Protein AF-A0A941G7B4-F1 (afdb_monomer)

Sequence (318 aa):
MGNLFTHGSDHDVSIVSAGRDIVRSNFIVAGPGVLEVEAGRHLRAEDKGSLISLGPVVAGDTRRGAAIALTAGAGAAGPDYRALLDYYLGGAADPSRPLTDQGKPFKTYEAELLLWLVQRHGYTGAVEDAPAYLAALPPEQQRIFARQVYFAELRAGGREYNARDSARQGSYLRGRQAIAALFPERGPDGAARVYDGDITLYGGTGLRSIVGGDIQVLSPGGQQVYGVEGAAPPASAGVVTQGAGEISLYARRSILLGQSRIMTTFGGGILAWSAEGDINAGRGAKTTVVYTPPRRVYDTVGNVALSPNAPSSGAGIA

pLDDT: mean 87.19, std 14.73, range [38.69, 98.75]

Secondary structure (DSSP, 8-state):
--EEEE-SSTT-EEEEEESS-EES-EEEEESSSEEEEEESS-EE-TTT-EEEEEE--STT--PPPPEEEEEESSTTT---HHHHHHHHSS-PPPTTS-SS--SS-SS--HHHHHHHHHHHH---S-STTHHHHHHHS-HHHHHHHHHHHHHHHHHHHHHHHH-TT-TTTT--HHHHHHHHHHS-SB-TTSPBP-----EE--TT-EEEESS---EEEEETTS-EE---SSSPPPTT-EEEE-SS--EEEEESS-EE-TT-EEEESSS--EEEEESSS-EE-----TT-EEPPPPPEEE-TT--EEEPP---EE-SEE-

Structure (mmCIF, N/CA/C/O backbone):
data_AF-A0A941G7B4-F1
#
_entry.id   AF-A0A941G7B4-F1
#
loop_
_atom_site.group_PDB
_atom_site.id
_atom_site.type_symbol
_atom_site.label_atom_id
_atom_site.label_alt_id
_atom_site.label_comp_id
_atom_site.label_asym_id
_atom_site.label_entity_id
_atom_site.label_seq_id
_atom_site.pdbx_PDB_ins_code
_atom_site.Cartn_x
_atom_site.Cartn_y
_atom_site.Cartn_z
_atom_site.occupancy
_atom_site.B_iso_or_equiv
_atom_site.auth_seq_id
_atom_site.auth_comp_id
_atom_site.auth_asym_id
_atom_site.auth_atom_id
_atom_site.pdbx_PDB_model_num
ATOM 1 N N . MET A 1 1 ? 22.661 -5.124 -15.150 1.00 45.78 1 MET A N 1
ATOM 2 C CA . MET A 1 1 ? 21.597 -6.070 -15.548 1.00 45.78 1 MET A CA 1
ATOM 3 C C . MET A 1 1 ? 20.594 -6.120 -14.408 1.00 45.78 1 MET A C 1
ATOM 5 O O . MET A 1 1 ? 21.032 -6.195 -13.268 1.00 45.78 1 MET A O 1
ATOM 9 N N . GLY A 1 2 ? 19.305 -5.925 -14.689 1.00 68.19 2 GLY A N 1
ATOM 10 C CA . GLY A 1 2 ? 18.245 -5.928 -13.672 1.00 68.19 2 GLY A CA 1
ATOM 11 C C . GLY A 1 2 ? 17.584 -7.300 -13.562 1.00 68.19 2 GLY A C 1
ATOM 12 O O . GLY A 1 2 ? 17.644 -8.078 -14.512 1.00 68.19 2 GLY A O 1
ATOM 13 N N . ASN A 1 3 ? 16.956 -7.586 -12.423 1.00 89.12 3 ASN A N 1
ATOM 14 C CA . ASN A 1 3 ? 16.157 -8.797 -12.244 1.00 89.12 3 ASN A CA 1
ATOM 15 C C . ASN A 1 3 ? 14.797 -8.592 -12.926 1.00 89.12 3 ASN A C 1
ATOM 17 O O . ASN A 1 3 ? 14.105 -7.635 -12.581 1.00 89.12 3 ASN A O 1
ATOM 21 N N . LEU A 1 4 ? 14.430 -9.447 -13.885 1.00 94.25 4 LEU A N 1
ATOM 22 C CA . LEU A 1 4 ? 13.158 -9.371 -14.612 1.00 94.25 4 LEU A CA 1
ATOM 23 C C . LEU A 1 4 ? 12.231 -10.522 -14.207 1.00 94.25 4 LEU A C 1
ATOM 25 O O . LEU A 1 4 ? 12.615 -11.685 -14.298 1.00 94.25 4 LEU A O 1
ATOM 29 N N . PHE A 1 5 ? 11.002 -10.179 -13.840 1.00 96.19 5 PHE A N 1
ATOM 30 C CA . PHE A 1 5 ? 9.882 -11.092 -13.640 1.00 96.19 5 PHE A CA 1
ATOM 31 C C . PHE A 1 5 ? 8.864 -10.910 -14.768 1.00 96.19 5 PHE A C 1
ATOM 33 O O . PHE A 1 5 ? 8.659 -9.794 -15.253 1.00 96.19 5 PHE A O 1
ATOM 40 N N . THR A 1 6 ? 8.207 -11.993 -15.170 1.00 95.44 6 THR A N 1
ATOM 41 C CA . THR A 1 6 ? 7.168 -11.974 -16.205 1.00 95.44 6 THR A CA 1
ATOM 42 C C . THR A 1 6 ? 5.915 -12.662 -15.688 1.00 95.44 6 THR A C 1
ATOM 44 O O . THR A 1 6 ? 5.974 -13.827 -15.299 1.00 95.44 6 THR A O 1
ATOM 47 N N . HIS A 1 7 ? 4.797 -11.949 -15.713 1.00 96.06 7 HIS A N 1
ATOM 48 C CA . HIS A 1 7 ? 3.476 -12.412 -15.306 1.00 96.06 7 HIS A CA 1
ATOM 49 C C . HIS A 1 7 ? 2.573 -12.572 -16.532 1.00 96.06 7 HIS A C 1
ATOM 51 O O . HIS A 1 7 ? 2.551 -11.722 -17.426 1.00 96.06 7 HIS A O 1
ATOM 57 N N . GLY A 1 8 ? 1.840 -13.679 -16.586 1.00 93.50 8 GLY A N 1
ATOM 58 C CA . GLY A 1 8 ? 0.838 -13.977 -17.609 1.00 93.50 8 GLY A CA 1
ATOM 59 C C . GLY A 1 8 ? -0.600 -13.753 -17.131 1.00 93.50 8 GLY A C 1
ATOM 60 O O . GLY A 1 8 ? -1.476 -13.479 -17.959 1.00 93.50 8 GLY A O 1
ATOM 61 N N . SER A 1 9 ? -0.832 -13.826 -15.818 1.00 92.06 9 SER A N 1
ATOM 62 C CA . SER A 1 9 ? -2.139 -13.720 -15.163 1.00 92.06 9 SER A CA 1
ATOM 63 C C . SER A 1 9 ? -2.185 -12.578 -14.142 1.00 92.06 9 SER A C 1
ATOM 65 O O . SER A 1 9 ? -1.169 -12.195 -13.571 1.00 92.06 9 SER A O 1
ATOM 67 N N . ASP A 1 10 ? -3.372 -12.032 -13.877 1.00 90.56 10 ASP A N 1
ATOM 68 C CA . ASP A 1 10 ? -3.593 -11.043 -12.814 1.00 90.56 10 ASP A CA 1
ATOM 69 C C . ASP A 1 10 ? -3.513 -11.646 -11.400 1.00 90.56 10 ASP A C 1
ATOM 71 O O . ASP A 1 10 ? -3.368 -10.905 -10.419 1.00 90.56 10 ASP A O 1
ATOM 75 N N . HIS A 1 11 ? -3.557 -12.978 -11.296 1.00 93.88 11 HIS A N 1
ATOM 76 C CA . HIS A 1 11 ? -3.252 -13.730 -10.076 1.00 93.88 11 HIS A CA 1
ATOM 77 C C . HIS A 1 11 ? -1.765 -13.936 -9.831 1.00 93.88 11 HIS A C 1
ATOM 79 O O . HIS A 1 11 ? -1.416 -14.348 -8.727 1.00 93.88 11 HIS A O 1
ATOM 85 N N . ASP A 1 12 ? -0.892 -13.668 -10.799 1.00 96.81 12 ASP A N 1
ATOM 86 C CA . ASP A 1 12 ? 0.529 -13.927 -10.607 1.00 96.81 12 ASP A CA 1
ATOM 87 C C . ASP A 1 12 ? 1.106 -12.996 -9.537 1.00 96.81 12 ASP A C 1
ATOM 89 O O . ASP A 1 12 ? 0.853 -11.786 -9.510 1.00 96.81 12 ASP A O 1
ATOM 93 N N . VAL A 1 13 ? 1.900 -13.581 -8.640 1.00 98.06 13 VAL A N 1
ATOM 94 C CA . VAL A 1 13 ? 2.629 -12.851 -7.607 1.00 98.06 13 VAL A CA 1
ATOM 95 C C . VAL A 1 13 ? 4.089 -13.275 -7.641 1.00 98.06 13 VAL A C 1
ATOM 97 O O . VAL A 1 13 ? 4.412 -14.460 -7.597 1.00 98.06 13 VAL A O 1
ATOM 100 N N . SER A 1 14 ? 4.993 -12.302 -7.708 1.00 98.06 14 SER A N 1
ATOM 101 C CA . SER A 1 14 ? 6.421 -12.526 -7.475 1.00 98.06 14 SER A CA 1
ATOM 102 C C . SER A 1 14 ? 6.827 -11.865 -6.174 1.00 98.06 14 SER A C 1
ATOM 104 O O . SER A 1 14 ? 6.489 -10.708 -5.944 1.00 98.06 14 SER A O 1
ATOM 106 N N . ILE A 1 15 ? 7.564 -12.594 -5.340 1.00 97.50 15 ILE A N 1
ATOM 107 C CA . ILE A 1 15 ? 7.980 -12.132 -4.017 1.00 97.50 15 ILE A CA 1
ATOM 108 C C . ILE A 1 15 ? 9.503 -12.072 -3.975 1.00 97.50 15 ILE A C 1
ATOM 110 O O . ILE A 1 15 ? 10.189 -13.055 -4.252 1.00 97.50 15 ILE A O 1
ATOM 114 N N . VAL A 1 16 ? 10.030 -10.916 -3.594 1.00 97.00 16 VAL A N 1
ATOM 115 C CA . VAL A 1 16 ? 11.431 -10.723 -3.235 1.00 97.00 16 VAL A CA 1
ATOM 116 C C . VAL A 1 16 ? 11.483 -10.462 -1.742 1.00 97.00 16 VAL A C 1
ATOM 118 O O . VAL A 1 16 ? 10.952 -9.459 -1.279 1.00 97.00 16 VAL A O 1
ATOM 121 N N . SER A 1 17 ? 12.149 -11.331 -0.990 1.00 95.62 17 SER A N 1
ATOM 122 C CA . SER A 1 17 ? 12.251 -11.190 0.461 1.00 95.62 17 SER A CA 1
ATOM 123 C C . SER A 1 17 ? 13.701 -11.255 0.924 1.00 95.62 17 SER A C 1
ATOM 125 O O . SER A 1 17 ? 14.475 -12.104 0.477 1.00 95.62 17 SER A O 1
ATOM 127 N N . ALA A 1 18 ? 14.071 -10.356 1.832 1.00 95.56 18 ALA A N 1
ATOM 128 C CA . ALA A 1 18 ? 15.329 -10.399 2.560 1.00 95.56 18 ALA A CA 1
ATOM 129 C C . ALA A 1 18 ? 15.062 -10.264 4.060 1.00 95.56 18 ALA A C 1
ATOM 131 O O . ALA A 1 18 ? 14.457 -9.291 4.507 1.00 95.56 18 ALA A O 1
ATOM 132 N N . GLY A 1 19 ? 15.605 -11.183 4.865 1.00 93.69 19 GLY A N 1
ATOM 133 C CA . GLY A 1 19 ? 15.406 -11.174 6.322 1.00 93.69 19 GLY A CA 1
ATOM 134 C C . GLY A 1 19 ? 15.958 -9.935 7.045 1.00 93.69 19 GLY A C 1
ATOM 135 O O . GLY A 1 19 ? 15.628 -9.707 8.205 1.00 93.69 19 GLY A O 1
ATOM 136 N N . ARG A 1 20 ? 16.794 -9.123 6.381 1.00 94.25 20 ARG A N 1
ATOM 137 C CA . ARG A 1 20 ? 17.313 -7.851 6.910 1.00 94.25 20 ARG A CA 1
ATOM 138 C C . ARG A 1 20 ? 17.194 -6.723 5.897 1.00 94.25 20 ARG A C 1
ATOM 140 O O . ARG A 1 20 ? 16.211 -6.001 5.919 1.00 94.25 20 ARG A O 1
ATOM 147 N N . ASP A 1 21 ? 18.182 -6.554 5.025 1.00 96.69 21 ASP A N 1
ATOM 148 C CA . ASP A 1 21 ? 18.263 -5.369 4.175 1.00 96.69 21 ASP A CA 1
ATOM 149 C C . ASP A 1 21 ? 18.245 -5.747 2.690 1.00 96.69 21 ASP A C 1
ATOM 151 O O . ASP A 1 21 ? 18.907 -6.701 2.283 1.00 96.69 21 ASP A O 1
ATOM 155 N N . ILE A 1 22 ? 17.556 -4.949 1.874 1.00 96.12 22 ILE A N 1
ATOM 156 C CA . ILE A 1 22 ? 17.695 -4.945 0.412 1.00 96.12 22 ILE A CA 1
ATOM 157 C C . ILE A 1 22 ? 18.475 -3.689 0.034 1.00 96.12 22 ILE A C 1
ATOM 159 O O . ILE A 1 22 ? 18.060 -2.575 0.350 1.00 96.12 22 ILE A O 1
ATOM 163 N N . VAL A 1 23 ? 19.614 -3.847 -0.641 1.00 95.31 23 VAL A N 1
ATOM 164 C CA . VAL A 1 23 ? 20.529 -2.735 -0.941 1.00 95.31 23 VAL A CA 1
ATOM 165 C C . VAL A 1 23 ? 20.813 -2.673 -2.440 1.00 95.31 23 VAL A C 1
ATOM 167 O O . VAL A 1 23 ? 21.115 -3.694 -3.054 1.00 95.31 23 VAL A O 1
ATOM 170 N N . ARG A 1 24 ? 20.705 -1.475 -3.031 1.00 92.94 24 ARG A N 1
ATOM 171 C CA . ARG A 1 24 ? 21.070 -1.125 -4.421 1.00 92.94 24 ARG A CA 1
ATOM 172 C C . ARG A 1 24 ? 20.573 -2.135 -5.468 1.00 92.94 24 ARG A C 1
ATOM 174 O O . ARG A 1 24 ? 21.275 -2.448 -6.425 1.00 92.94 24 ARG A O 1
ATOM 181 N N . SER A 1 25 ? 19.377 -2.675 -5.255 1.00 92.19 25 SER A N 1
ATOM 182 C CA . SER A 1 25 ? 18.809 -3.747 -6.075 1.00 92.19 25 SER A CA 1
ATOM 183 C C . SER A 1 25 ? 17.821 -3.199 -7.101 1.00 92.19 25 SER A C 1
ATOM 185 O O . SER A 1 25 ? 17.116 -2.226 -6.838 1.00 92.19 25 SER A O 1
ATOM 187 N N . ASN A 1 26 ? 17.780 -3.831 -8.274 1.00 92.69 26 ASN A N 1
ATOM 188 C CA . ASN A 1 26 ? 16.889 -3.466 -9.372 1.00 92.69 26 ASN A CA 1
ATOM 189 C C . ASN A 1 26 ? 15.921 -4.614 -9.653 1.00 92.69 26 ASN A C 1
ATOM 191 O O . ASN A 1 26 ? 16.367 -5.727 -9.945 1.00 92.69 26 ASN A O 1
ATOM 195 N N . PHE A 1 27 ? 14.623 -4.327 -9.603 1.00 95.88 27 PHE A N 1
ATOM 196 C CA . PHE A 1 27 ? 13.561 -5.287 -9.889 1.00 95.88 27 PHE A CA 1
ATOM 197 C C . PHE A 1 27 ? 12.634 -4.726 -10.956 1.00 95.88 27 PHE A C 1
ATOM 199 O O . PHE A 1 27 ? 12.177 -3.587 -10.871 1.00 95.88 27 PHE A O 1
ATOM 206 N N . ILE A 1 28 ? 12.372 -5.532 -11.972 1.00 95.81 28 ILE A N 1
ATOM 207 C CA . ILE A 1 28 ? 11.513 -5.191 -13.093 1.00 95.81 28 ILE A CA 1
ATOM 208 C C . ILE A 1 28 ? 10.457 -6.282 -13.198 1.00 95.81 28 ILE A C 1
ATOM 210 O O . ILE A 1 28 ? 10.797 -7.461 -13.188 1.00 95.81 28 ILE A O 1
ATOM 214 N N . VAL A 1 29 ? 9.191 -5.904 -13.311 1.00 96.88 29 VAL A N 1
ATOM 215 C CA . VAL A 1 29 ? 8.083 -6.830 -13.560 1.00 96.88 29 VAL A CA 1
ATOM 216 C C . VAL A 1 29 ? 7.354 -6.429 -14.837 1.00 96.88 29 VAL A C 1
ATOM 218 O O . VAL A 1 29 ? 7.090 -5.251 -15.077 1.00 96.88 29 VAL A O 1
ATOM 221 N N . ALA A 1 30 ? 7.071 -7.411 -15.683 1.00 95.38 30 ALA A N 1
ATOM 222 C CA . ALA A 1 30 ? 6.300 -7.271 -16.909 1.00 95.38 30 ALA A CA 1
ATOM 223 C C . ALA A 1 30 ? 5.019 -8.106 -16.817 1.00 95.38 30 ALA A C 1
ATOM 225 O O . ALA A 1 30 ? 5.066 -9.226 -16.321 1.00 95.38 30 ALA A O 1
ATOM 226 N N . GLY A 1 31 ? 3.911 -7.592 -17.350 1.00 94.56 31 GLY A N 1
ATOM 227 C CA . GLY A 1 31 ? 2.583 -8.210 -17.252 1.00 94.56 31 GLY A CA 1
ATOM 228 C C . GLY A 1 31 ? 1.727 -7.676 -16.092 1.00 94.56 31 GLY A C 1
ATOM 229 O O . GLY A 1 31 ? 2.164 -6.753 -15.399 1.00 94.56 31 GLY A O 1
ATOM 230 N N . PRO A 1 32 ? 0.490 -8.191 -15.934 1.00 94.25 32 PRO A N 1
ATOM 231 C CA . PRO A 1 32 ? -0.404 -7.894 -14.804 1.00 94.25 32 PRO A CA 1
ATOM 232 C C . PRO A 1 32 ? 0.053 -8.617 -13.524 1.00 94.25 32 PRO A C 1
ATOM 234 O O . PRO A 1 32 ? 1.054 -9.305 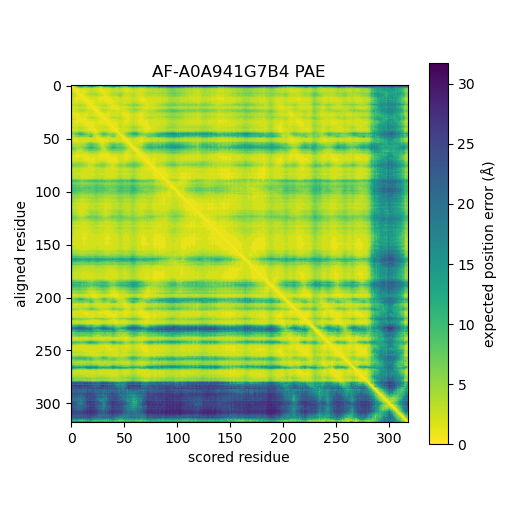-13.560 1.00 94.25 32 PRO A O 1
ATOM 237 N N . GLY A 1 33 ? -0.656 -8.482 -12.399 1.00 95.75 33 GLY A N 1
ATOM 238 C CA . GLY A 1 33 ? -0.326 -9.205 -11.158 1.00 95.75 33 GLY A CA 1
ATOM 239 C C . GLY A 1 33 ? 0.282 -8.314 -10.075 1.00 95.75 33 GLY A C 1
ATOM 240 O O . GLY A 1 33 ? -0.047 -7.126 -9.991 1.00 95.75 33 GLY A O 1
ATOM 241 N N . VAL A 1 34 ? 1.132 -8.876 -9.211 1.00 97.88 34 VAL A N 1
ATOM 242 C CA . VAL A 1 34 ? 1.771 -8.141 -8.103 1.00 97.88 34 VAL A CA 1
ATOM 243 C C . VAL A 1 34 ? 3.241 -8.526 -7.937 1.00 97.88 34 VAL A C 1
ATOM 245 O O . VAL A 1 34 ? 3.594 -9.699 -7.852 1.00 97.88 34 VAL A O 1
ATOM 248 N N . LEU A 1 35 ? 4.111 -7.524 -7.826 1.00 98.25 35 LEU A N 1
ATOM 249 C CA . LEU A 1 35 ? 5.470 -7.679 -7.313 1.00 98.25 35 LEU A CA 1
ATOM 250 C C . LEU A 1 35 ? 5.502 -7.246 -5.842 1.00 98.25 35 LEU A C 1
ATOM 252 O O . LEU A 1 35 ? 5.360 -6.059 -5.540 1.00 98.25 35 LEU A O 1
ATOM 256 N N . GLU A 1 36 ? 5.710 -8.198 -4.935 1.00 98.06 36 GLU A N 1
ATOM 257 C CA . GLU A 1 36 ? 5.946 -7.938 -3.514 1.00 98.06 36 GLU A CA 1
ATOM 258 C C . GLU A 1 36 ? 7.450 -7.879 -3.230 1.00 98.06 36 GLU A C 1
ATOM 260 O O . GLU A 1 36 ? 8.211 -8.764 -3.622 1.00 98.06 36 GLU A O 1
ATOM 265 N N . VAL A 1 37 ? 7.892 -6.831 -2.538 1.00 97.62 37 VAL A N 1
ATOM 266 C CA . VAL A 1 37 ? 9.278 -6.660 -2.097 1.00 97.62 37 VAL A CA 1
ATOM 267 C C . VAL A 1 37 ? 9.284 -6.406 -0.598 1.00 97.62 37 VAL A C 1
ATOM 269 O O . VAL A 1 37 ? 8.684 -5.446 -0.121 1.00 97.62 37 VAL A O 1
ATOM 272 N N . GLU A 1 38 ? 9.974 -7.258 0.150 1.00 97.06 38 GLU A N 1
ATOM 273 C CA . GLU A 1 38 ? 9.991 -7.247 1.609 1.00 97.06 38 GLU A CA 1
ATOM 274 C C . GLU A 1 38 ? 11.432 -7.232 2.132 1.00 97.06 38 GLU A C 1
ATOM 276 O O . GLU A 1 38 ? 12.238 -8.117 1.838 1.00 97.06 38 GLU A O 1
ATOM 281 N N . ALA A 1 39 ? 11.760 -6.225 2.938 1.00 97.31 39 ALA A N 1
ATOM 282 C CA . ALA A 1 39 ? 13.000 -6.165 3.700 1.00 97.31 39 ALA A CA 1
ATOM 283 C C . ALA A 1 39 ? 12.679 -6.179 5.199 1.00 97.31 39 ALA A C 1
ATOM 285 O O . ALA A 1 39 ? 11.936 -5.330 5.690 1.00 97.31 39 ALA A O 1
ATOM 286 N N . GLY A 1 40 ? 13.270 -7.104 5.956 1.00 96.44 40 GLY A N 1
ATOM 287 C CA . GLY A 1 40 ? 13.040 -7.195 7.403 1.00 96.44 40 GLY A CA 1
ATOM 288 C C . GLY A 1 40 ? 13.394 -5.910 8.166 1.00 96.44 40 GLY A C 1
ATOM 289 O O . GLY A 1 40 ? 12.807 -5.637 9.207 1.00 96.44 40 GLY A O 1
ATOM 290 N N . ARG A 1 41 ? 14.311 -5.098 7.628 1.00 96.31 41 ARG A N 1
ATOM 291 C CA . ARG A 1 41 ? 14.790 -3.835 8.189 1.00 96.31 41 ARG A CA 1
ATOM 292 C C . ARG A 1 41 ? 14.856 -2.732 7.127 1.00 96.31 41 ARG A C 1
ATOM 294 O O . ARG A 1 41 ? 13.869 -2.034 6.946 1.00 96.31 41 ARG A O 1
ATOM 301 N N . HIS A 1 42 ? 15.962 -2.538 6.403 1.00 97.25 42 HIS A N 1
ATOM 302 C CA . HIS A 1 42 ? 16.061 -1.409 5.463 1.00 97.25 42 HIS A CA 1
ATOM 303 C C . HIS A 1 42 ? 15.912 -1.817 3.996 1.00 97.25 42 HIS A C 1
ATOM 305 O O . HIS A 1 42 ? 16.532 -2.781 3.548 1.00 97.25 42 HIS A O 1
ATOM 311 N N . LEU A 1 43 ? 15.222 -0.993 3.204 1.00 96.62 43 LEU A N 1
ATOM 312 C CA . LEU A 1 43 ? 15.425 -0.961 1.755 1.00 96.62 43 LEU A CA 1
ATOM 313 C C . LEU A 1 43 ? 16.205 0.299 1.384 1.00 96.62 43 LEU A C 1
ATOM 315 O O . LEU A 1 43 ? 15.741 1.413 1.596 1.00 96.62 43 LEU A O 1
ATOM 319 N N . ARG A 1 44 ? 17.395 0.132 0.803 1.00 95.00 44 ARG A N 1
ATOM 320 C CA . ARG A 1 44 ? 18.304 1.232 0.457 1.00 95.00 44 ARG A CA 1
ATOM 321 C C . ARG A 1 44 ? 18.706 1.158 -1.007 1.00 95.00 44 ARG A C 1
ATOM 323 O O . ARG A 1 44 ? 19.620 0.419 -1.355 1.00 95.00 44 ARG A O 1
ATOM 330 N N . ALA A 1 45 ? 18.056 1.923 -1.878 1.00 89.06 45 ALA A N 1
ATOM 331 C CA . ALA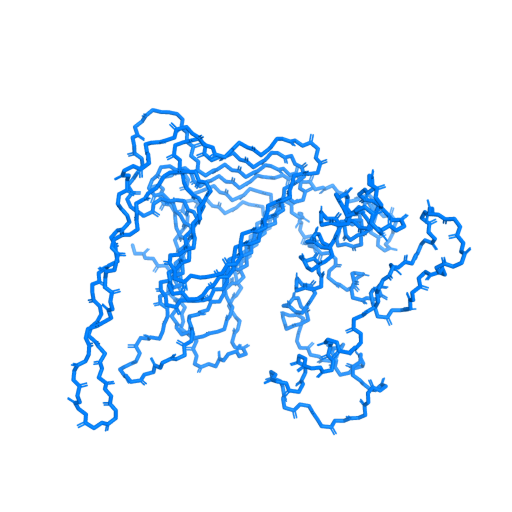 A 1 45 ? 18.414 1.952 -3.296 1.00 89.06 45 ALA A CA 1
ATOM 332 C C . ALA A 1 45 ? 19.657 2.814 -3.588 1.00 89.06 45 ALA A C 1
ATOM 334 O O . ALA A 1 45 ? 20.391 2.488 -4.517 1.00 89.06 45 ALA A O 1
ATOM 335 N N . GLU A 1 46 ? 19.920 3.854 -2.784 1.00 80.94 46 GLU A N 1
ATOM 336 C CA . GLU A 1 46 ? 21.149 4.679 -2.801 1.00 80.94 46 GLU A CA 1
ATOM 337 C C . GLU A 1 46 ? 21.602 5.112 -4.214 1.00 80.94 46 GLU A C 1
ATOM 339 O O . GLU A 1 46 ? 22.722 4.818 -4.628 1.00 80.94 46 GLU A O 1
ATOM 344 N N . ASP A 1 47 ? 20.726 5.770 -4.978 1.00 79.69 47 ASP A N 1
ATOM 345 C CA . ASP A 1 47 ? 20.960 6.194 -6.375 1.00 79.69 47 ASP A CA 1
ATOM 346 C C . ASP A 1 47 ? 21.121 5.057 -7.424 1.00 79.69 47 ASP A C 1
ATOM 348 O O . ASP A 1 47 ? 21.281 5.308 -8.614 1.00 79.69 47 ASP A O 1
ATOM 352 N N . LYS A 1 48 ? 21.076 3.778 -7.015 1.00 84.00 48 LYS A N 1
ATOM 353 C CA . LYS A 1 48 ? 21.459 2.628 -7.866 1.00 84.00 48 LYS A CA 1
ATOM 354 C C . LYS A 1 48 ? 20.412 1.518 -8.004 1.00 84.00 48 LYS A C 1
ATOM 356 O O . LYS A 1 48 ? 20.625 0.584 -8.778 1.00 84.00 48 LYS A O 1
ATOM 361 N N . GLY A 1 49 ? 19.320 1.584 -7.244 1.00 85.94 49 GLY A N 1
ATOM 362 C CA . GLY A 1 49 ? 18.225 0.607 -7.269 1.00 85.94 49 GLY A CA 1
ATOM 363 C C . GLY A 1 49 ? 16.917 1.196 -7.796 1.00 85.94 49 GLY A C 1
ATOM 364 O O . GLY A 1 49 ? 16.679 2.388 -7.682 1.00 85.94 49 GLY A O 1
ATOM 365 N N . SER A 1 50 ? 16.039 0.395 -8.379 1.00 90.69 50 SER A N 1
ATOM 366 C CA . SER A 1 50 ? 14.714 0.839 -8.832 1.00 90.69 50 SER A CA 1
ATOM 367 C C . SER A 1 50 ? 13.763 -0.343 -8.907 1.00 90.69 50 SER A C 1
ATOM 369 O O . SER A 1 50 ? 14.186 -1.467 -9.185 1.00 90.69 50 SER A O 1
ATOM 371 N N . LEU A 1 51 ? 12.481 -0.085 -8.658 1.00 94.81 51 LEU A N 1
ATOM 372 C CA . LEU A 1 51 ? 11.413 -1.064 -8.844 1.00 94.81 51 LEU A CA 1
ATOM 373 C C . LEU A 1 51 ? 10.507 -0.547 -9.955 1.00 94.81 51 LEU A C 1
ATOM 375 O O . LEU A 1 51 ? 9.963 0.553 -9.852 1.00 94.81 51 LEU A O 1
ATOM 379 N N . ILE A 1 52 ? 10.384 -1.314 -11.034 1.00 94.69 52 ILE A N 1
ATOM 380 C CA . ILE A 1 52 ? 9.693 -0.872 -12.245 1.00 94.69 52 ILE A CA 1
ATOM 381 C C . ILE A 1 52 ? 8.682 -1.931 -12.680 1.00 94.69 52 ILE A C 1
ATOM 383 O O . ILE A 1 52 ? 9.055 -3.053 -13.002 1.00 94.69 52 ILE A O 1
ATOM 387 N N . SER A 1 53 ? 7.413 -1.551 -12.759 1.00 95.69 53 SER A N 1
ATOM 38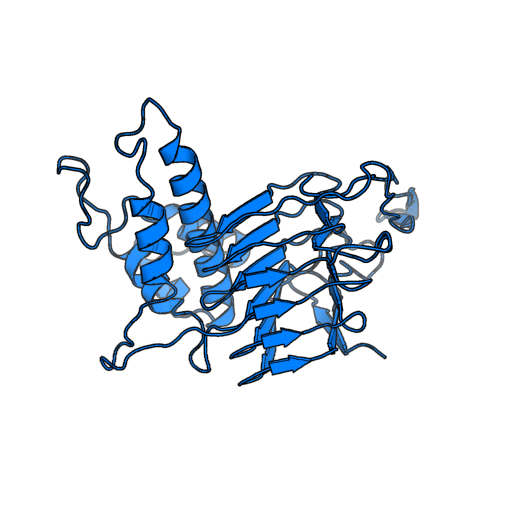8 C CA . SER A 1 53 ? 6.369 -2.301 -13.448 1.00 95.69 53 SER A CA 1
ATOM 389 C C . SER A 1 53 ? 6.229 -1.763 -14.868 1.00 95.69 53 SER A C 1
ATOM 391 O O . SER A 1 53 ? 5.896 -0.594 -15.079 1.00 95.69 53 SER A O 1
ATOM 393 N N . LEU A 1 54 ? 6.555 -2.597 -15.854 1.00 92.75 54 LEU A N 1
ATOM 394 C CA . LEU A 1 54 ? 6.569 -2.225 -17.268 1.00 92.75 54 LEU A CA 1
ATOM 395 C C . LEU A 1 54 ? 5.177 -2.222 -17.894 1.00 92.75 54 LEU A C 1
ATOM 397 O O . LEU A 1 54 ? 4.968 -1.520 -18.880 1.00 92.75 54 LEU A O 1
ATOM 401 N N . GLY A 1 55 ? 4.243 -3.006 -17.355 1.00 90.25 55 GLY A N 1
ATOM 402 C CA . GLY A 1 55 ? 3.010 -3.323 -18.067 1.00 90.25 55 GLY A CA 1
ATOM 403 C C . GLY A 1 55 ? 3.136 -4.509 -19.021 1.00 90.25 55 GLY A C 1
ATOM 404 O O . GLY A 1 55 ? 4.124 -5.249 -18.976 1.00 90.25 55 GLY A O 1
ATOM 405 N N . PRO A 1 56 ? 2.134 -4.711 -19.891 1.00 86.81 56 PRO A N 1
ATOM 406 C CA . PRO A 1 56 ? 2.137 -5.803 -20.850 1.00 86.81 56 PRO A CA 1
ATOM 407 C C . PRO A 1 56 ? 3.234 -5.609 -21.900 1.00 86.81 56 PRO A C 1
ATOM 409 O O . PRO A 1 56 ? 3.312 -4.563 -22.550 1.00 86.81 56 PRO A O 1
ATOM 412 N N . VAL A 1 57 ? 4.061 -6.639 -22.088 1.00 84.19 57 VAL A N 1
ATOM 413 C CA . VAL A 1 57 ? 5.174 -6.653 -23.059 1.00 84.19 57 VAL A CA 1
ATOM 414 C C . VAL A 1 57 ? 4.809 -7.312 -24.391 1.00 84.19 57 VAL A C 1
ATOM 416 O O . VAL A 1 57 ? 5.554 -7.196 -25.360 1.00 84.19 57 VAL A O 1
ATOM 419 N N . VAL A 1 58 ? 3.648 -7.967 -24.457 1.00 83.00 58 VAL A N 1
ATOM 420 C CA . VAL A 1 58 ? 3.098 -8.558 -25.682 1.00 83.00 58 VAL A CA 1
ATOM 421 C C . VAL A 1 58 ? 2.290 -7.500 -26.440 1.00 83.00 58 VAL A C 1
ATOM 423 O O . VAL A 1 58 ? 1.559 -6.708 -25.842 1.00 83.00 58 VAL A O 1
ATOM 426 N N . ALA A 1 59 ? 2.436 -7.456 -27.766 1.00 79.44 59 ALA A N 1
ATOM 427 C CA . ALA A 1 59 ? 1.658 -6.553 -28.612 1.00 79.44 59 ALA A CA 1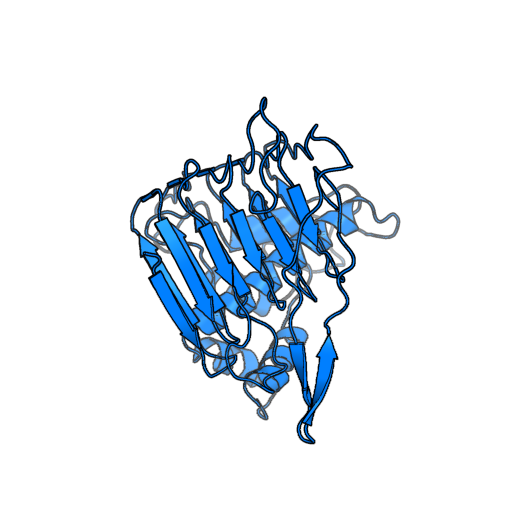
ATOM 428 C C . ALA A 1 59 ? 0.161 -6.909 -28.563 1.00 79.44 59 ALA A C 1
ATOM 430 O O . ALA A 1 59 ? -0.198 -8.082 -28.602 1.00 79.44 59 ALA A O 1
ATOM 431 N N . GLY A 1 60 ? -0.705 -5.896 -28.475 1.00 77.94 60 GLY A N 1
ATOM 432 C CA . GLY A 1 60 ? -2.160 -6.072 -28.386 1.00 77.94 60 GLY A CA 1
ATOM 433 C C . GLY A 1 60 ? -2.697 -6.372 -26.980 1.00 77.94 60 GLY A C 1
ATOM 434 O O . GLY A 1 60 ? -3.904 -6.300 -26.777 1.00 77.94 60 GLY A O 1
ATOM 435 N N . ASP A 1 61 ? -1.838 -6.646 -25.993 1.00 82.69 61 ASP A N 1
ATOM 436 C CA . ASP A 1 61 ? -2.268 -6.782 -24.599 1.00 82.69 61 ASP A CA 1
ATOM 437 C C . ASP A 1 61 ? -2.467 -5.395 -23.962 1.00 82.69 61 ASP A C 1
ATOM 439 O O . ASP A 1 61 ? -1.544 -4.577 -23.878 1.00 82.69 61 ASP A O 1
ATOM 443 N N . THR A 1 62 ? -3.706 -5.132 -23.543 1.00 85.12 62 THR A N 1
ATOM 444 C CA . THR A 1 62 ? -4.167 -3.855 -22.982 1.00 85.12 62 THR A CA 1
ATOM 445 C C . THR A 1 62 ? -4.358 -3.897 -21.468 1.00 85.12 62 THR A C 1
ATOM 447 O O . THR A 1 62 ? -4.862 -2.931 -20.891 1.00 85.12 62 THR A O 1
ATOM 450 N N . ARG A 1 63 ? -4.010 -5.006 -20.804 1.00 88.94 63 ARG A N 1
ATOM 451 C CA . ARG A 1 63 ? -4.136 -5.131 -19.347 1.00 88.94 63 ARG A CA 1
ATOM 452 C C . ARG A 1 63 ? -3.199 -4.154 -18.632 1.00 88.94 63 ARG A C 1
ATOM 454 O O . ARG A 1 63 ? -2.183 -3.720 -19.176 1.00 88.94 63 ARG A O 1
ATOM 461 N N . ARG A 1 64 ? -3.547 -3.801 -17.391 1.00 90.12 64 ARG A N 1
ATOM 462 C CA . ARG A 1 64 ? -2.691 -2.974 -16.524 1.00 90.12 64 ARG A CA 1
ATOM 463 C C . ARG A 1 64 ? -1.427 -3.747 -16.143 1.00 90.12 64 ARG A C 1
ATOM 465 O O . ARG A 1 64 ? -1.441 -4.976 -16.094 1.00 90.12 64 ARG A O 1
ATOM 472 N N . GLY A 1 65 ? -0.351 -3.020 -15.863 1.00 93.38 65 GLY A N 1
ATOM 473 C CA . GLY A 1 65 ? 0.852 -3.593 -15.278 1.00 93.38 65 GLY A CA 1
ATOM 474 C C . GLY A 1 65 ? 0.650 -4.071 -13.849 1.00 93.38 65 GLY A C 1
ATOM 475 O O . GLY A 1 65 ? -0.328 -3.728 -13.179 1.00 93.38 65 GLY A O 1
ATOM 476 N N . ALA A 1 66 ? 1.601 -4.878 -13.392 1.00 96.62 66 ALA A N 1
ATOM 477 C CA . ALA A 1 66 ? 1.616 -5.396 -12.041 1.00 96.62 66 ALA A CA 1
ATOM 478 C C . ALA A 1 66 ? 1.680 -4.258 -11.015 1.00 96.62 66 ALA A C 1
ATOM 480 O O . ALA A 1 66 ? 2.392 -3.265 -11.209 1.00 96.62 66 ALA A O 1
ATOM 481 N N . ALA A 1 67 ? 0.957 -4.418 -9.910 1.00 97.12 67 ALA A N 1
ATOM 482 C CA . ALA A 1 67 ? 1.108 -3.552 -8.751 1.00 97.12 67 ALA A CA 1
ATOM 483 C C . ALA A 1 67 ? 2.450 -3.828 -8.054 1.00 97.12 67 ALA A C 1
ATOM 485 O O . ALA A 1 67 ? 2.964 -4.945 -8.091 1.00 97.12 67 ALA A O 1
ATOM 486 N N . ILE A 1 68 ? 3.010 -2.817 -7.395 1.00 98.12 68 ILE A N 1
ATOM 487 C CA . ILE A 1 68 ? 4.223 -2.943 -6.582 1.00 98.12 68 ILE A CA 1
ATOM 488 C C . ILE A 1 68 ? 3.827 -2.764 -5.120 1.00 98.12 68 ILE A C 1
ATOM 490 O O . ILE A 1 68 ? 3.359 -1.694 -4.736 1.00 98.12 68 ILE A O 1
ATOM 494 N N . ALA A 1 69 ? 4.048 -3.788 -4.300 1.00 98.38 69 ALA A N 1
ATOM 495 C CA . ALA A 1 69 ? 3.882 -3.715 -2.853 1.00 98.38 69 ALA A CA 1
ATOM 496 C C . ALA A 1 69 ? 5.253 -3.812 -2.181 1.00 98.38 69 ALA A C 1
ATOM 498 O O . ALA A 1 69 ? 5.901 -4.853 -2.215 1.00 98.38 69 ALA A O 1
ATOM 499 N N . LEU A 1 70 ? 5.706 -2.717 -1.581 1.00 98.12 70 LEU A N 1
ATOM 500 C CA . LEU A 1 70 ? 6.992 -2.621 -0.907 1.00 98.12 70 LEU A CA 1
ATOM 501 C C . LEU A 1 70 ? 6.793 -2.496 0.604 1.00 98.12 70 LEU A C 1
ATOM 503 O O . LEU A 1 70 ? 6.131 -1.575 1.072 1.00 98.12 70 LEU A O 1
ATOM 507 N N . THR A 1 71 ? 7.433 -3.369 1.373 1.00 98.19 71 THR A N 1
ATOM 508 C CA . THR A 1 71 ? 7.486 -3.280 2.834 1.00 98.19 71 THR A CA 1
ATOM 509 C C . THR A 1 71 ? 8.932 -3.299 3.308 1.00 98.19 71 THR A C 1
ATOM 511 O O . THR A 1 71 ? 9.707 -4.166 2.905 1.00 98.19 71 THR A O 1
ATOM 514 N N . ALA A 1 72 ? 9.303 -2.376 4.194 1.00 97.88 72 ALA A N 1
ATOM 515 C CA . ALA A 1 72 ? 10.568 -2.459 4.917 1.00 97.88 72 ALA A CA 1
ATOM 516 C C . ALA A 1 72 ? 10.379 -2.165 6.405 1.00 97.88 72 ALA A C 1
ATOM 518 O O . ALA A 1 72 ? 9.625 -1.269 6.776 1.00 97.88 72 ALA A O 1
ATOM 519 N N . GLY A 1 73 ? 11.076 -2.915 7.250 1.00 96.69 73 GLY A N 1
ATOM 520 C CA . GLY A 1 73 ? 11.090 -2.699 8.695 1.00 96.69 73 GLY A CA 1
ATOM 521 C C . GLY A 1 73 ? 9.960 -3.383 9.453 1.00 96.69 73 GLY A C 1
ATOM 522 O O . GLY A 1 73 ? 9.667 -3.024 10.590 1.00 96.69 73 GLY A O 1
ATOM 523 N N . ALA A 1 74 ? 9.328 -4.379 8.828 1.00 94.62 74 ALA A N 1
ATOM 524 C CA . ALA A 1 74 ? 8.326 -5.232 9.463 1.00 94.62 74 ALA A CA 1
ATOM 525 C C . ALA A 1 74 ? 8.942 -6.393 10.282 1.00 94.62 74 ALA A C 1
ATOM 527 O O . ALA A 1 74 ? 8.214 -7.212 10.838 1.00 94.62 74 ALA A O 1
ATOM 528 N N . GLY A 1 75 ? 10.275 -6.484 10.358 1.00 91.88 75 GLY A N 1
ATOM 529 C CA . GLY A 1 75 ? 10.979 -7.611 10.966 1.00 91.88 75 GLY A CA 1
ATOM 530 C C . GLY A 1 75 ? 10.885 -8.893 10.132 1.00 91.88 75 GLY A C 1
ATOM 531 O O . GLY A 1 75 ? 10.298 -8.919 9.052 1.00 91.88 75 GLY A O 1
ATOM 532 N N . ALA A 1 76 ? 11.467 -9.982 10.640 1.00 86.06 76 ALA A N 1
ATOM 533 C CA . ALA A 1 76 ? 11.447 -11.282 9.960 1.00 86.06 76 ALA A CA 1
ATOM 534 C C . ALA A 1 76 ? 10.043 -11.914 9.894 1.00 86.06 76 ALA A C 1
ATOM 536 O O . ALA A 1 76 ? 9.776 -12.705 8.996 1.00 86.06 76 ALA A O 1
ATOM 537 N N . ALA A 1 77 ? 9.158 -11.568 10.836 1.00 87.69 77 ALA A N 1
ATOM 538 C CA . ALA A 1 77 ? 7.775 -12.044 10.860 1.00 87.69 77 ALA A CA 1
ATOM 539 C C . ALA A 1 77 ? 6.879 -11.332 9.830 1.00 87.69 77 ALA A C 1
ATOM 541 O O . ALA A 1 77 ? 5.842 -11.872 9.455 1.00 87.69 77 ALA A O 1
ATOM 542 N N . GLY A 1 78 ? 7.282 -10.144 9.366 1.00 92.56 78 GLY A N 1
ATOM 543 C CA . GLY A 1 78 ? 6.486 -9.334 8.454 1.00 92.56 78 GLY A CA 1
ATOM 544 C C . GLY A 1 78 ? 5.216 -8.745 9.095 1.00 92.56 78 GLY A C 1
ATOM 545 O O . GLY A 1 78 ? 5.012 -8.840 10.308 1.00 92.56 78 GLY A O 1
ATOM 546 N N . PRO A 1 79 ? 4.364 -8.091 8.285 1.00 96.00 79 PRO A N 1
ATOM 547 C CA . PRO A 1 79 ? 3.059 -7.596 8.721 1.00 96.00 79 PRO A CA 1
ATOM 548 C C . PRO A 1 79 ? 2.098 -8.740 9.084 1.00 96.00 79 PRO A C 1
ATOM 550 O O . PRO A 1 79 ? 2.087 -9.783 8.429 1.00 96.00 79 PRO A O 1
ATOM 553 N N . ASP A 1 80 ? 1.225 -8.521 10.069 1.00 96.06 80 ASP A N 1
ATOM 554 C CA . ASP A 1 80 ? 0.226 -9.504 10.502 1.00 96.06 80 ASP A CA 1
ATOM 555 C C . ASP A 1 80 ? -1.071 -9.400 9.693 1.00 96.06 80 ASP A C 1
ATOM 557 O O . ASP A 1 80 ? -2.115 -8.933 10.153 1.00 96.06 80 ASP A O 1
ATOM 561 N N . TYR A 1 81 ? -0.997 -9.807 8.427 1.00 96.69 81 TYR A N 1
ATOM 562 C CA . TYR A 1 81 ? -2.147 -9.743 7.525 1.00 96.69 81 TYR A CA 1
ATOM 563 C C . TYR A 1 81 ? -3.322 -10.601 8.003 1.00 96.69 81 TYR A C 1
ATOM 565 O O . TYR A 1 81 ? -4.472 -10.244 7.759 1.00 96.69 81 TYR A O 1
ATOM 573 N N . ARG A 1 82 ? -3.045 -11.707 8.703 1.00 94.31 82 ARG A N 1
ATOM 574 C CA . ARG A 1 82 ? -4.087 -12.569 9.261 1.00 94.31 82 ARG A CA 1
ATOM 575 C C . ARG A 1 82 ? -4.824 -11.868 10.396 1.00 94.31 82 ARG A C 1
ATOM 577 O O . ARG A 1 82 ? -6.046 -11.804 10.341 1.00 94.31 82 ARG A O 1
ATOM 584 N N . ALA A 1 83 ? -4.106 -11.293 11.364 1.00 94.62 83 ALA A N 1
ATOM 585 C CA . ALA A 1 83 ? -4.734 -10.544 12.451 1.00 94.62 83 ALA A CA 1
ATOM 586 C C . ALA A 1 83 ? -5.585 -9.376 11.927 1.00 94.62 83 ALA A C 1
ATOM 588 O O . ALA A 1 83 ? -6.687 -9.149 12.425 1.00 94.62 83 ALA A O 1
ATOM 589 N N . LEU A 1 84 ? -5.118 -8.678 10.884 1.00 97.62 84 LEU A N 1
ATOM 590 C CA . LEU A 1 84 ? -5.899 -7.629 10.230 1.00 97.62 84 LEU A CA 1
ATOM 591 C C . LEU A 1 84 ? -7.213 -8.166 9.640 1.00 97.62 84 LEU A C 1
ATOM 593 O O . LEU A 1 84 ? -8.269 -7.574 9.861 1.00 97.62 84 LEU A O 1
ATOM 597 N N . LEU A 1 85 ? -7.159 -9.263 8.881 1.00 97.56 85 LEU A N 1
ATOM 598 C CA . LEU A 1 85 ? -8.348 -9.844 8.255 1.00 97.56 85 LEU A CA 1
ATOM 599 C C . LEU A 1 85 ? -9.324 -10.400 9.297 1.00 97.56 85 LEU A C 1
ATOM 601 O O . LEU A 1 85 ? -10.511 -10.096 9.219 1.00 97.56 85 LEU A O 1
ATOM 605 N N . ASP A 1 86 ? -8.830 -11.121 10.304 1.00 95.19 86 ASP A N 1
ATOM 606 C CA . ASP A 1 86 ? -9.648 -11.639 11.407 1.00 95.19 86 ASP A CA 1
ATOM 607 C C . ASP A 1 86 ? -10.353 -10.487 12.155 1.00 95.19 86 ASP A C 1
ATOM 609 O O . ASP A 1 86 ? -11.527 -10.594 12.511 1.00 95.19 86 ASP A O 1
ATOM 613 N N . TYR A 1 87 ? -9.676 -9.345 12.332 1.00 95.88 87 TYR A N 1
ATOM 614 C CA . TYR A 1 87 ? -10.255 -8.154 12.957 1.00 95.88 87 TYR A CA 1
ATOM 615 C C . TYR A 1 87 ? -11.375 -7.523 12.114 1.00 95.88 87 TYR A C 1
ATOM 617 O O . TYR A 1 87 ? -12.435 -7.200 12.649 1.00 95.88 87 TYR A O 1
ATOM 625 N N . TYR A 1 88 ? -11.173 -7.361 10.802 1.00 97.62 88 TYR A N 1
ATOM 626 C CA . TYR A 1 88 ? -12.120 -6.670 9.909 1.00 97.62 88 TYR A CA 1
ATOM 627 C C . TYR A 1 88 ? -13.245 -7.548 9.342 1.00 97.62 88 TYR A C 1
ATOM 629 O O . TYR A 1 88 ? -14.198 -7.011 8.770 1.00 97.62 88 TYR A O 1
ATOM 637 N N . LEU A 1 89 ? -13.154 -8.866 9.522 1.00 95.38 89 LEU A N 1
ATOM 638 C CA . LEU A 1 89 ? -14.181 -9.847 9.152 1.00 95.38 89 LEU A CA 1
ATOM 639 C C . LEU A 1 89 ? -14.871 -10.473 10.383 1.00 95.38 89 LEU A C 1
ATOM 641 O O . LEU A 1 89 ? -15.726 -11.341 10.239 1.00 95.38 89 LEU A O 1
ATOM 645 N N . GLY A 1 90 ? -14.501 -10.049 11.600 1.00 89.81 90 GLY A N 1
ATOM 646 C CA . GLY A 1 90 ? -15.011 -10.583 12.871 1.00 89.81 90 GLY A CA 1
ATOM 647 C C . GLY A 1 90 ? -16.189 -9.814 13.491 1.00 89.81 90 GLY A C 1
ATOM 648 O O . GLY A 1 90 ? -16.654 -10.175 14.576 1.00 89.81 90 GLY A O 1
ATOM 649 N N . GLY A 1 91 ? -16.673 -8.751 12.838 1.00 90.25 91 GLY A N 1
ATOM 650 C CA . GLY A 1 91 ? -17.815 -7.940 13.282 1.00 90.25 91 GLY A CA 1
ATOM 651 C C . GLY A 1 91 ? -17.468 -6.507 13.707 1.00 90.25 91 GLY A C 1
ATOM 652 O O . GLY A 1 91 ? -16.323 -6.179 13.996 1.00 90.25 91 GLY A O 1
ATOM 653 N N . ALA A 1 92 ? -18.482 -5.637 13.763 1.00 93.25 92 ALA A N 1
ATOM 654 C CA . ALA A 1 92 ? -18.308 -4.199 13.989 1.00 93.25 92 ALA A CA 1
ATOM 655 C C . ALA A 1 92 ? -18.477 -3.757 15.459 1.00 93.25 92 ALA A C 1
ATOM 657 O O . ALA A 1 92 ? -19.113 -4.427 16.278 1.00 93.25 92 ALA A O 1
ATOM 658 N N . ALA A 1 93 ? -17.919 -2.588 15.776 1.00 93.62 93 ALA A N 1
ATOM 659 C CA . ALA A 1 93 ? -18.177 -1.826 16.992 1.00 93.62 93 ALA A CA 1
ATOM 660 C C . ALA A 1 93 ? -19.623 -1.304 17.026 1.00 93.62 93 ALA A C 1
ATOM 662 O O . ALA A 1 93 ? -20.215 -1.018 15.986 1.00 93.62 93 ALA A O 1
ATOM 663 N N . ASP A 1 94 ? -20.174 -1.138 18.229 1.00 92.44 94 ASP A N 1
ATOM 664 C CA . ASP A 1 94 ? -21.535 -0.632 18.416 1.00 92.44 94 ASP A CA 1
ATOM 665 C C . ASP A 1 94 ? -21.568 0.898 18.221 1.00 92.44 94 ASP A C 1
ATOM 667 O O . ASP A 1 94 ? -20.919 1.614 18.998 1.00 92.44 94 ASP A O 1
ATOM 671 N N . PRO A 1 95 ? -22.304 1.420 17.217 1.00 89.31 95 PRO A N 1
ATOM 672 C CA . PRO A 1 95 ? -22.368 2.852 16.932 1.00 89.31 95 PRO A CA 1
ATOM 673 C C . PRO A 1 95 ? -23.178 3.652 17.962 1.00 89.31 95 PRO A C 1
ATOM 675 O O . PRO A 1 95 ? -23.081 4.876 17.970 1.00 89.31 95 PRO A O 1
ATOM 678 N N . SER A 1 96 ? -23.974 2.996 18.814 1.00 91.25 96 SER A N 1
ATOM 679 C CA . SER A 1 96 ? -24.744 3.651 19.882 1.00 91.25 96 SER A CA 1
ATOM 680 C C . SER A 1 96 ? -23.893 3.991 21.110 1.00 91.25 96 SER A C 1
ATOM 682 O O . SER A 1 96 ? -24.287 4.811 21.943 1.00 91.25 96 SER A O 1
ATOM 684 N N . ARG A 1 97 ? -22.709 3.378 21.234 1.00 90.31 97 ARG A N 1
ATOM 685 C CA . ARG A 1 97 ? -21.776 3.633 22.333 1.00 90.31 97 ARG A CA 1
ATOM 686 C C . ARG A 1 97 ? -20.902 4.858 22.039 1.00 90.31 97 ARG A C 1
ATOM 688 O O . ARG A 1 97 ? -20.664 5.181 20.875 1.00 90.31 97 ARG A O 1
ATOM 695 N N . PRO A 1 98 ? -20.369 5.524 23.082 1.00 88.00 98 PRO A N 1
ATOM 696 C CA . PRO A 1 98 ? -19.421 6.619 22.905 1.00 88.00 98 PRO A CA 1
ATOM 697 C C . PRO A 1 98 ? -18.215 6.220 22.049 1.00 88.00 98 PRO A C 1
ATOM 699 O O . PRO A 1 98 ? -17.821 5.051 22.015 1.00 88.00 98 PRO A O 1
ATOM 702 N N . LEU A 1 99 ? -17.591 7.209 21.400 1.00 88.94 99 LEU A N 1
ATOM 703 C CA . LEU A 1 99 ? -16.393 6.999 20.591 1.00 88.94 99 LEU A CA 1
ATOM 704 C C . LEU A 1 99 ? -15.179 6.656 21.466 1.00 88.94 99 LEU A C 1
ATOM 706 O O . LEU A 1 99 ? -14.363 7.509 21.810 1.00 88.94 99 LEU A O 1
ATOM 710 N N . THR A 1 100 ? -15.050 5.381 21.795 1.00 89.62 100 THR A N 1
ATOM 711 C CA . THR A 1 100 ? -13.888 4.794 22.457 1.00 89.62 100 THR A CA 1
ATOM 712 C C . THR A 1 100 ? -13.435 3.568 21.685 1.00 89.62 100 THR A C 1
ATOM 714 O O . THR A 1 100 ? -14.176 3.032 20.859 1.00 89.62 100 THR A O 1
ATOM 717 N N . ASP A 1 101 ? -12.221 3.098 21.956 1.00 90.38 101 ASP A N 1
ATOM 718 C CA . ASP A 1 101 ? -11.792 1.815 21.414 1.00 90.38 101 ASP A CA 1
ATOM 719 C C . ASP A 1 101 ? -12.623 0.692 22.049 1.00 90.38 101 ASP A C 1
ATOM 721 O O . ASP A 1 101 ? -12.610 0.506 23.266 1.00 90.38 101 ASP A O 1
ATOM 725 N N . GLN A 1 102 ? -13.399 -0.012 21.226 1.00 91.81 102 GLN A N 1
ATOM 726 C CA . GLN A 1 102 ? -14.228 -1.143 21.647 1.00 91.81 102 GLN A CA 1
ATOM 727 C C . GLN A 1 102 ? -13.550 -2.491 21.356 1.00 91.81 102 GLN A C 1
ATOM 729 O O . GLN A 1 102 ? -14.185 -3.532 21.516 1.00 91.81 102 GLN A O 1
ATOM 734 N N . GLY A 1 103 ? -12.300 -2.488 20.874 1.00 90.81 103 GLY A N 1
ATOM 735 C CA . GLY A 1 103 ? -11.622 -3.696 20.403 1.00 90.81 103 GLY A CA 1
ATOM 736 C C . GLY A 1 103 ? -12.252 -4.285 19.137 1.00 90.81 103 GLY A C 1
ATOM 737 O O . GLY A 1 103 ? -12.037 -5.453 18.837 1.00 90.81 103 GLY A O 1
ATOM 738 N N . LYS A 1 104 ? -13.042 -3.489 18.406 1.00 94.50 104 LYS A N 1
ATOM 739 C CA . LYS A 1 104 ? -13.729 -3.872 17.167 1.00 94.50 104 LYS A CA 1
ATOM 740 C C . LYS A 1 104 ? -13.653 -2.744 16.136 1.00 94.50 104 LYS A C 1
ATOM 742 O O . LYS A 1 104 ? -13.653 -1.574 16.540 1.00 94.50 104 LYS A O 1
ATOM 747 N N . PRO A 1 105 ? -13.626 -3.068 14.835 1.00 95.44 105 PRO A N 1
ATOM 748 C CA . PRO A 1 105 ? -13.598 -2.069 13.777 1.00 95.44 105 PRO A CA 1
ATOM 749 C C . PRO A 1 105 ? -14.928 -1.314 13.670 1.00 95.44 105 PRO A C 1
ATOM 751 O O . PRO A 1 105 ? -15.997 -1.857 13.931 1.00 95.44 105 PRO A O 1
ATOM 754 N N . PHE A 1 106 ? -14.898 -0.064 13.209 1.00 94.12 106 PHE A N 1
ATOM 755 C CA . PHE A 1 106 ? -16.124 0.715 12.952 1.00 94.12 106 PHE A CA 1
ATOM 756 C C . PHE A 1 106 ? -16.858 0.326 11.661 1.00 94.12 106 PHE A C 1
ATOM 758 O O . PHE A 1 106 ? -17.971 0.792 11.422 1.00 94.12 106 PHE A O 1
ATOM 765 N N . LYS A 1 107 ? -16.217 -0.475 10.810 1.00 94.06 107 LYS A N 1
ATOM 766 C CA . LYS A 1 107 ? -16.743 -0.988 9.548 1.00 94.06 107 LYS A CA 1
ATOM 767 C C . LYS A 1 107 ? -16.159 -2.377 9.315 1.00 94.06 107 LYS A C 1
ATOM 769 O O . LYS A 1 107 ? -14.966 -2.566 9.529 1.00 94.06 107 LYS A O 1
ATOM 774 N N . THR A 1 108 ? -16.974 -3.294 8.821 1.00 95.81 108 THR A N 1
ATOM 775 C CA . THR A 1 108 ? -16.524 -4.591 8.317 1.00 95.81 108 THR A CA 1
ATOM 776 C C . THR A 1 108 ? -16.458 -4.597 6.787 1.00 95.81 108 THR A C 1
ATOM 778 O O . THR A 1 108 ? -16.941 -3.668 6.132 1.00 95.81 108 THR A O 1
ATOM 781 N N . TYR A 1 109 ? -15.793 -5.606 6.222 1.00 96.94 109 TYR A N 1
ATOM 782 C CA . TYR A 1 109 ? -15.458 -5.672 4.793 1.00 96.94 109 TYR A CA 1
ATOM 783 C C . TYR A 1 109 ? -15.984 -6.937 4.096 1.00 96.94 109 TYR A C 1
ATOM 785 O O . TYR A 1 109 ? -15.440 -7.338 3.070 1.00 96.94 109 TYR A O 1
ATOM 793 N N . GLU A 1 110 ? -17.024 -7.596 4.616 1.00 94.69 110 GLU A N 1
ATOM 794 C CA . GLU A 1 110 ? -17.554 -8.833 4.019 1.00 94.69 110 GLU A CA 1
ATOM 795 C C . GLU A 1 110 ? -18.133 -8.592 2.616 1.00 94.69 110 GLU A C 1
ATOM 797 O O . GLU A 1 110 ? -17.943 -9.408 1.713 1.00 94.69 110 GLU A O 1
ATOM 802 N N . ALA A 1 111 ? -18.793 -7.450 2.400 1.00 95.06 111 ALA A N 1
ATOM 803 C CA . ALA A 1 111 ? -19.343 -7.086 1.095 1.00 95.06 111 ALA A CA 1
ATOM 804 C C . ALA A 1 111 ? -18.233 -6.810 0.066 1.00 95.06 111 ALA A C 1
ATOM 806 O O . ALA A 1 111 ? -18.289 -7.291 -1.067 1.00 95.06 111 ALA A O 1
ATOM 807 N N . GLU A 1 112 ? -17.201 -6.062 0.459 1.00 97.25 112 GLU A N 1
ATOM 808 C CA . GLU A 1 112 ? -16.026 -5.808 -0.372 1.00 97.25 112 GLU A CA 1
ATOM 809 C C . GLU A 1 112 ? -15.227 -7.084 -0.641 1.00 97.25 112 GLU A C 1
ATOM 811 O O . GLU A 1 112 ? -14.733 -7.258 -1.755 1.00 97.25 112 GLU A O 1
ATOM 816 N N . LEU A 1 113 ? -15.135 -7.988 0.339 1.00 97.69 113 LEU A N 1
ATOM 817 C CA . LEU A 1 113 ? -14.521 -9.299 0.165 1.00 97.69 113 LEU A CA 1
ATOM 818 C C . LEU A 1 113 ? -15.262 -10.103 -0.900 1.00 97.69 113 LEU A C 1
ATOM 820 O O . LEU A 1 113 ? -14.634 -10.609 -1.828 1.00 97.69 113 LEU A O 1
ATOM 824 N N . LEU A 1 114 ? -16.589 -10.195 -0.795 1.00 97.12 114 LEU A N 1
ATOM 825 C CA . LEU A 1 114 ? -17.398 -10.916 -1.771 1.00 97.12 114 LEU A CA 1
ATOM 826 C C . LEU A 1 114 ? -17.189 -10.349 -3.178 1.00 97.12 114 LEU A C 1
ATOM 828 O O . LEU A 1 114 ? -16.925 -11.104 -4.112 1.00 97.12 114 LEU A O 1
ATOM 832 N N . LEU A 1 115 ? -17.250 -9.023 -3.327 1.00 97.00 115 LEU A N 1
ATOM 833 C CA . LEU A 1 115 ? -17.023 -8.367 -4.613 1.00 97.00 115 LEU A CA 1
ATOM 834 C C . LEU A 1 115 ? -15.629 -8.680 -5.169 1.00 97.00 115 LEU A C 1
ATOM 836 O O . LEU A 1 115 ? -15.494 -9.001 -6.350 1.00 97.00 115 LEU A O 1
ATOM 840 N N . TRP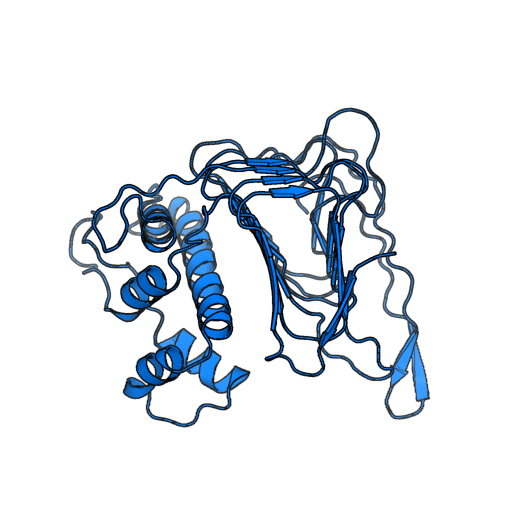 A 1 116 ? -14.604 -8.616 -4.321 1.00 96.69 116 TRP A N 1
ATOM 841 C CA . TRP A 1 116 ? -13.228 -8.911 -4.703 1.00 96.69 116 TRP A CA 1
ATOM 842 C C . TRP A 1 116 ? -13.061 -10.370 -5.148 1.00 96.69 116 TRP A C 1
ATOM 844 O O . TRP A 1 116 ? -12.453 -10.625 -6.187 1.00 96.69 116 TRP A O 1
ATOM 854 N N . LEU A 1 117 ? -13.661 -11.325 -4.432 1.00 97.50 117 LEU A N 1
ATOM 855 C CA . LEU A 1 117 ? -13.645 -12.745 -4.790 1.00 97.50 117 LEU A CA 1
ATOM 856 C C . LEU A 1 117 ? -14.399 -13.029 -6.094 1.00 97.50 117 LEU A C 1
ATOM 858 O O . LEU A 1 117 ? -13.913 -13.798 -6.922 1.00 97.50 117 LEU A O 1
ATOM 862 N N . VAL A 1 118 ? -15.552 -12.394 -6.318 1.00 96.69 118 VAL A N 1
ATOM 863 C CA . VAL A 1 118 ? -16.310 -12.518 -7.574 1.00 96.69 118 VAL A CA 1
ATOM 864 C C . VAL A 1 118 ? -15.484 -11.986 -8.745 1.00 96.69 118 VAL A C 1
ATOM 866 O O . VAL A 1 118 ? -15.321 -12.672 -9.750 1.00 96.69 118 VAL A O 1
ATOM 869 N N . GLN A 1 119 ? -14.929 -10.778 -8.613 1.00 93.81 119 GLN A N 1
ATOM 870 C CA . GLN A 1 119 ? -14.211 -10.109 -9.700 1.00 93.81 119 GLN A CA 1
ATOM 871 C C . GLN A 1 119 ? -12.875 -10.769 -10.025 1.00 93.81 119 GLN A C 1
ATOM 873 O O . GLN A 1 119 ? -12.529 -10.908 -11.195 1.00 93.81 119 GLN A O 1
ATOM 878 N N . ARG A 1 120 ? -12.112 -11.145 -8.996 1.00 93.50 120 ARG A N 1
ATOM 879 C CA . ARG A 1 120 ? -10.756 -11.666 -9.160 1.00 93.50 120 ARG A CA 1
ATOM 880 C C . ARG A 1 120 ? -10.752 -13.178 -9.299 1.00 93.50 120 ARG A C 1
ATOM 882 O O . ARG A 1 120 ? -10.038 -13.692 -10.140 1.00 93.50 120 ARG A O 1
ATOM 889 N N . HIS A 1 121 ? -11.524 -13.899 -8.494 1.00 94.38 121 HIS A N 1
ATOM 890 C CA . HIS A 1 121 ? -11.460 -15.363 -8.416 1.00 94.38 121 HIS A CA 1
ATOM 891 C C . HIS A 1 121 ? -12.669 -16.068 -9.045 1.00 94.38 121 HIS A C 1
ATOM 893 O O . HIS A 1 121 ? -12.736 -17.294 -9.009 1.00 94.38 121 HIS A O 1
ATOM 899 N N . GLY A 1 122 ? -13.615 -15.322 -9.631 1.00 94.94 122 GLY A N 1
ATOM 900 C CA . GLY A 1 122 ? -14.819 -15.899 -10.232 1.00 94.94 122 GLY A CA 1
ATOM 901 C C . GLY A 1 122 ? -15.699 -16.623 -9.212 1.00 94.94 122 GLY A C 1
ATOM 902 O O . GLY A 1 122 ? -16.352 -17.604 -9.555 1.00 94.94 122 GLY A O 1
ATOM 903 N N . TYR A 1 123 ? -15.671 -16.192 -7.949 1.00 96.56 123 TYR A N 1
ATOM 904 C CA . TYR A 1 123 ? -16.392 -16.842 -6.858 1.00 96.56 123 TYR A CA 1
ATOM 905 C C . TYR A 1 123 ? -17.912 -16.798 -7.069 1.00 96.56 123 TYR A C 1
ATOM 907 O O . TYR A 1 123 ? -18.479 -15.738 -7.318 1.00 96.56 123 TYR A O 1
ATOM 915 N N . THR A 1 124 ? -18.577 -17.948 -6.931 1.00 95.81 124 THR A N 1
ATOM 916 C CA . THR A 1 124 ? -20.040 -18.096 -7.077 1.00 95.81 124 THR A CA 1
ATOM 917 C C . THR A 1 124 ? -20.702 -18.755 -5.862 1.00 95.81 124 THR A C 1
ATOM 919 O O . THR A 1 124 ? -21.831 -19.231 -5.964 1.00 95.81 124 THR A O 1
ATOM 922 N N . GLY A 1 125 ? -19.982 -18.866 -4.741 1.00 94.50 125 GLY A N 1
ATOM 923 C CA . GLY A 1 125 ? -20.488 -19.474 -3.509 1.00 94.50 125 GLY A CA 1
ATOM 924 C C . GLY A 1 125 ? -21.383 -18.534 -2.695 1.00 94.50 125 GLY A C 1
ATOM 925 O O . GLY A 1 125 ? -21.645 -17.397 -3.092 1.00 94.50 125 GLY A O 1
ATOM 926 N N . ALA A 1 126 ? -21.841 -19.015 -1.537 1.00 95.06 126 ALA A N 1
ATOM 927 C CA . ALA A 1 126 ? -22.642 -18.223 -0.608 1.00 95.06 126 ALA A CA 1
ATOM 928 C C . ALA A 1 126 ? -21.811 -17.102 0.045 1.00 95.06 126 ALA A C 1
ATOM 930 O O . ALA A 1 126 ? -20.577 -17.159 0.085 1.00 95.06 126 ALA A O 1
ATOM 931 N N . VAL A 1 127 ? -22.483 -16.067 0.554 1.00 93.56 127 VAL A N 1
ATOM 932 C CA . VAL A 1 127 ? -21.820 -14.896 1.160 1.00 93.56 127 VAL A CA 1
ATOM 933 C C . VAL A 1 127 ? -21.112 -15.289 2.455 1.00 93.56 127 VAL A C 1
ATOM 935 O O . VAL A 1 127 ? -20.004 -14.838 2.731 1.00 93.56 127 VAL A O 1
ATOM 938 N N . GLU A 1 128 ? -21.732 -16.182 3.215 1.00 93.94 128 GLU A N 1
ATOM 939 C CA . GLU A 1 128 ? -21.271 -16.676 4.509 1.00 93.94 128 GLU A CA 1
ATOM 940 C C . GLU A 1 128 ? -19.990 -17.515 4.381 1.00 93.94 128 GLU A C 1
ATOM 942 O O . GLU A 1 128 ? -19.173 -17.545 5.300 1.00 93.94 128 GLU A O 1
ATOM 947 N N . ASP A 1 129 ? -19.780 -18.137 3.218 1.00 95.81 129 ASP A N 1
ATOM 948 C CA . ASP A 1 129 ? -18.610 -18.966 2.917 1.00 95.81 129 ASP A CA 1
ATOM 949 C C . ASP A 1 129 ? -17.407 -18.141 2.414 1.00 95.81 129 ASP A C 1
ATOM 951 O O . ASP A 1 129 ? -16.280 -18.645 2.356 1.00 95.81 129 ASP A O 1
ATOM 955 N N . ALA A 1 130 ? -17.601 -16.859 2.078 1.00 96.38 130 ALA A N 1
ATOM 956 C CA . ALA A 1 130 ? -16.554 -16.007 1.508 1.00 96.38 130 ALA A CA 1
ATOM 957 C C . ALA A 1 130 ? -15.303 -15.860 2.409 1.00 96.38 130 ALA A C 1
ATOM 959 O O . ALA A 1 130 ? -14.189 -15.969 1.885 1.00 96.38 130 ALA A O 1
ATOM 960 N N . PRO A 1 131 ? -15.412 -15.677 3.745 1.00 95.62 131 PRO A N 1
ATOM 961 C CA . PRO A 1 131 ? -14.240 -15.639 4.624 1.00 95.62 131 PRO A CA 1
ATOM 962 C C . PRO A 1 131 ? -13.462 -16.961 4.647 1.00 95.62 131 PRO A C 1
ATOM 964 O O . PRO A 1 131 ? -12.230 -16.954 4.657 1.00 95.62 131 PRO A O 1
ATOM 967 N N . ALA A 1 132 ? -14.161 -18.100 4.609 1.00 96.06 132 ALA A N 1
ATOM 968 C CA . ALA A 1 132 ? -13.523 -19.414 4.563 1.00 96.06 132 ALA A CA 1
ATOM 969 C C . ALA A 1 132 ? -12.799 -19.635 3.226 1.00 96.06 132 ALA A C 1
ATOM 971 O O . ALA A 1 132 ? -11.679 -20.146 3.207 1.00 96.06 132 ALA A O 1
ATOM 972 N N . TYR A 1 133 ? -13.398 -19.183 2.120 1.00 97.44 133 TYR A N 1
ATOM 973 C CA . TYR A 1 133 ? -12.757 -19.202 0.808 1.00 97.44 133 TYR A CA 1
ATOM 974 C C . TYR A 1 133 ? -11.483 -18.345 0.789 1.00 97.44 133 TYR A C 1
ATOM 976 O O . TYR A 1 133 ? -10.438 -18.819 0.345 1.00 97.44 133 TYR A O 1
ATOM 984 N N . LEU A 1 134 ? -11.528 -17.119 1.330 1.00 97.44 134 LEU A N 1
ATOM 985 C CA . LEU A 1 134 ? -10.346 -16.259 1.475 1.00 97.44 134 LEU A CA 1
ATOM 986 C C . LEU A 1 134 ? -9.239 -16.952 2.276 1.00 97.44 134 LEU A C 1
ATOM 988 O O . LEU A 1 134 ? -8.087 -16.949 1.850 1.00 97.44 134 LEU A O 1
ATOM 992 N N . ALA A 1 135 ? -9.583 -17.567 3.409 1.00 96.31 135 ALA A N 1
ATOM 993 C CA . ALA A 1 135 ? -8.622 -18.259 4.265 1.00 96.31 135 ALA A CA 1
ATOM 994 C C . ALA A 1 135 ? -7.946 -19.459 3.573 1.00 96.31 135 ALA A C 1
ATOM 996 O O . ALA A 1 135 ? -6.838 -19.836 3.961 1.00 96.31 1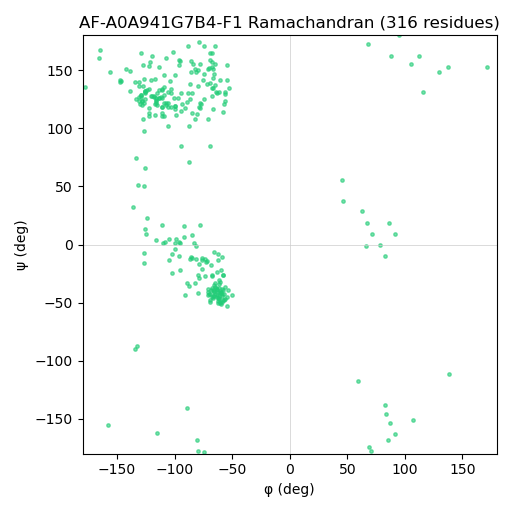35 ALA A O 1
ATOM 997 N N . ALA A 1 136 ? -8.591 -20.039 2.555 1.00 96.88 136 ALA A N 1
ATOM 998 C CA . ALA A 1 136 ? -8.058 -21.133 1.746 1.00 96.88 136 ALA A CA 1
ATOM 999 C C . ALA A 1 136 ? -7.203 -20.666 0.550 1.00 96.88 136 ALA A C 1
ATOM 1001 O O . ALA A 1 136 ? -6.510 -21.488 -0.054 1.00 96.88 136 ALA A O 1
ATOM 1002 N N . LEU A 1 137 ? -7.225 -19.375 0.195 1.00 97.12 137 LEU A N 1
ATOM 1003 C CA . LEU A 1 137 ? -6.371 -18.839 -0.867 1.00 97.12 137 LEU A CA 1
ATOM 1004 C C . LEU A 1 137 ? -4.889 -18.868 -0.463 1.00 97.12 137 LEU A C 1
ATOM 1006 O O . LEU A 1 137 ? -4.573 -18.829 0.729 1.00 97.12 137 LEU A O 1
ATOM 1010 N N . PRO A 1 138 ? -3.957 -18.858 -1.434 1.00 96.75 138 PRO A N 1
ATOM 1011 C CA . PRO A 1 138 ? -2.541 -18.691 -1.134 1.00 96.75 138 PRO A CA 1
ATOM 1012 C C . PRO A 1 138 ? -2.293 -17.418 -0.304 1.00 96.75 138 PRO A C 1
ATOM 1014 O O . PRO A 1 138 ? -2.945 -16.398 -0.570 1.00 96.75 138 PRO A O 1
ATOM 1017 N N . PRO A 1 139 ? -1.374 -17.438 0.683 1.00 96.31 139 PRO A N 1
ATOM 1018 C CA . PRO A 1 139 ? -1.159 -16.316 1.597 1.00 96.31 139 PRO A CA 1
ATOM 1019 C C . PRO A 1 139 ? -0.990 -14.973 0.883 1.00 96.31 139 PRO A C 1
ATOM 1021 O O . PRO A 1 139 ? -1.602 -13.985 1.262 1.00 96.31 139 PRO A O 1
ATOM 1024 N N . GLU A 1 140 ? -0.223 -14.938 -0.195 1.00 95.75 140 GLU A N 1
ATOM 1025 C CA . GLU A 1 140 ? 0.020 -13.790 -1.061 1.00 95.75 140 GLU A CA 1
ATOM 1026 C C . GLU A 1 140 ? -1.260 -13.170 -1.645 1.00 95.75 140 GLU A C 1
ATOM 1028 O O . GLU A 1 140 ? -1.367 -11.946 -1.701 1.00 95.75 140 GLU A O 1
ATOM 1033 N N . GLN A 1 141 ? -2.281 -13.964 -1.989 1.00 97.06 141 GLN A N 1
ATOM 1034 C CA . GLN A 1 141 ? -3.580 -13.419 -2.405 1.00 97.06 141 GLN A CA 1
ATOM 1035 C C . GLN A 1 141 ? -4.330 -12.806 -1.220 1.00 97.06 141 GLN A C 1
ATOM 1037 O O . GLN A 1 141 ? -4.922 -11.734 -1.357 1.00 97.06 141 GLN A O 1
ATOM 1042 N N . GLN A 1 142 ? -4.252 -13.433 -0.042 1.00 97.81 142 GLN A N 1
ATOM 1043 C CA . GLN A 1 142 ? -4.836 -12.876 1.183 1.00 97.81 142 GLN A CA 1
ATOM 1044 C C . GLN A 1 142 ? -4.206 -11.516 1.518 1.00 97.81 142 GLN A C 1
ATOM 1046 O O . GLN A 1 142 ? -4.917 -10.569 1.856 1.00 97.81 142 GLN A O 1
ATOM 1051 N N . ARG A 1 143 ? -2.881 -11.376 1.351 1.00 97.69 143 ARG A N 1
ATOM 1052 C CA . ARG A 1 143 ? -2.150 -10.116 1.582 1.00 97.69 143 ARG A CA 1
ATOM 1053 C C . ARG A 1 143 ? -2.616 -8.989 0.666 1.00 97.69 143 ARG A C 1
ATOM 1055 O O . ARG A 1 143 ? -2.686 -7.843 1.108 1.00 97.69 143 ARG A O 1
ATOM 1062 N N . ILE A 1 144 ? -2.944 -9.292 -0.592 1.00 97.75 144 ILE A N 1
ATOM 1063 C CA . ILE A 1 144 ? -3.456 -8.295 -1.543 1.00 97.75 144 ILE A CA 1
ATOM 1064 C C . ILE A 1 144 ? -4.752 -7.684 -1.010 1.00 97.75 144 ILE A C 1
ATOM 1066 O O . ILE A 1 144 ? -4.844 -6.460 -0.907 1.00 97.75 144 ILE A O 1
ATOM 1070 N N . PHE A 1 145 ? -5.721 -8.516 -0.622 1.00 98.06 145 PHE A N 1
ATOM 1071 C CA . PHE A 1 145 ? -6.981 -8.031 -0.057 1.00 98.06 145 PHE A CA 1
ATOM 1072 C C . PHE A 1 145 ? -6.768 -7.323 1.290 1.00 98.06 145 PHE A C 1
ATOM 1074 O O . PHE A 1 145 ? -7.275 -6.223 1.503 1.00 98.06 145 PHE A O 1
ATOM 1081 N N . ALA A 1 146 ? -5.928 -7.880 2.165 1.00 98.50 146 ALA A N 1
ATOM 1082 C CA . ALA A 1 146 ? -5.592 -7.277 3.451 1.00 98.50 146 ALA A CA 1
ATOM 1083 C C . ALA A 1 146 ? -5.011 -5.857 3.300 1.00 98.50 146 ALA A C 1
ATOM 1085 O O . ALA A 1 146 ? -5.416 -4.943 4.018 1.00 98.50 146 ALA A O 1
ATOM 1086 N N . ARG A 1 147 ? -4.121 -5.617 2.325 1.00 98.38 147 ARG A N 1
ATOM 1087 C CA . ARG A 1 147 ? -3.608 -4.264 2.040 1.00 98.38 147 ARG A CA 1
ATOM 1088 C C . ARG A 1 147 ? -4.690 -3.318 1.522 1.00 98.38 147 ARG A C 1
ATOM 1090 O O . ARG A 1 147 ? -4.648 -2.133 1.853 1.00 98.38 147 ARG A O 1
ATOM 1097 N N . GLN A 1 148 ? -5.657 -3.807 0.741 1.00 97.69 148 GLN A N 1
ATOM 1098 C CA . GLN A 1 148 ? -6.797 -2.989 0.307 1.00 97.69 148 GLN A CA 1
ATOM 1099 C C . GLN A 1 148 ? -7.630 -2.530 1.508 1.00 97.69 148 GLN A C 1
ATOM 1101 O O . GLN A 1 148 ? -7.911 -1.337 1.619 1.00 97.69 148 GLN A O 1
ATOM 1106 N N . VAL A 1 149 ? -7.942 -3.440 2.438 1.00 98.50 149 VAL A N 1
ATOM 1107 C CA . VAL A 1 149 ? -8.631 -3.117 3.700 1.00 98.50 149 VAL A CA 1
ATOM 1108 C C . VAL A 1 149 ? -7.819 -2.108 4.514 1.00 98.50 149 VAL A C 1
ATOM 1110 O O . VAL A 1 149 ? -8.334 -1.059 4.896 1.00 98.50 149 VAL A O 1
ATOM 1113 N N . TYR A 1 150 ? -6.524 -2.368 4.705 1.00 98.75 150 TYR A N 1
ATOM 1114 C CA . TYR A 1 150 ? -5.630 -1.500 5.470 1.00 98.75 150 TYR A CA 1
ATOM 1115 C C . TYR A 1 150 ? -5.630 -0.051 4.960 1.00 98.75 150 TYR A C 1
ATOM 1117 O O . TYR A 1 150 ? -5.883 0.890 5.715 1.00 98.75 150 TYR A O 1
ATOM 1125 N N . PHE A 1 151 ? -5.390 0.152 3.663 1.00 98.56 151 PHE A N 1
ATOM 1126 C CA . PHE A 1 151 ? -5.349 1.500 3.098 1.00 98.56 151 PHE A CA 1
ATOM 1127 C C . PHE A 1 151 ? -6.736 2.139 2.970 1.00 98.56 151 PHE A C 1
ATOM 1129 O O . PHE A 1 151 ? -6.842 3.366 3.058 1.00 98.56 151 PHE A O 1
ATOM 1136 N N . ALA A 1 152 ? -7.806 1.352 2.823 1.00 98.12 152 ALA A N 1
ATOM 1137 C CA . ALA A 1 152 ? -9.171 1.866 2.898 1.00 98.12 152 ALA A CA 1
ATOM 1138 C C . ALA A 1 152 ? -9.475 2.454 4.286 1.00 98.12 152 ALA A C 1
ATOM 1140 O O . ALA A 1 152 ? -10.055 3.538 4.374 1.00 98.12 152 ALA A O 1
ATOM 1141 N N . GLU A 1 153 ? -9.016 1.805 5.356 1.00 98.12 153 GLU A N 1
ATOM 1142 C CA . GLU A 1 153 ? -9.185 2.275 6.732 1.00 98.12 153 GLU A CA 1
ATOM 1143 C C . GLU A 1 153 ? -8.366 3.526 7.039 1.00 98.12 153 GLU A C 1
ATOM 1145 O O . GLU A 1 153 ? -8.901 4.476 7.616 1.00 98.12 153 GLU A O 1
ATOM 1150 N N . LEU A 1 154 ? -7.107 3.589 6.592 1.00 98.06 154 LEU A N 1
ATOM 1151 C CA . LEU A 1 154 ? -6.298 4.807 6.714 1.00 98.06 154 LEU A CA 1
ATOM 1152 C C . LEU A 1 154 ? -6.933 5.979 5.955 1.00 98.06 154 LEU A C 1
ATOM 1154 O O . LEU A 1 154 ? -7.046 7.088 6.481 1.00 98.06 154 LEU A O 1
ATOM 1158 N N . ARG A 1 155 ? -7.412 5.732 4.730 1.00 96.25 155 ARG A N 1
ATOM 1159 C CA . ARG A 1 155 ? -8.113 6.738 3.924 1.00 96.25 155 ARG A CA 1
ATOM 1160 C C . ARG A 1 155 ? -9.383 7.224 4.614 1.00 96.25 155 ARG A C 1
ATOM 1162 O O . ARG A 1 155 ? -9.625 8.429 4.663 1.00 96.25 155 ARG A O 1
ATOM 1169 N N . ALA A 1 156 ? -10.199 6.305 5.123 1.00 95.19 156 ALA A N 1
ATOM 1170 C CA . ALA A 1 156 ? -11.438 6.646 5.803 1.00 95.19 156 ALA A CA 1
ATOM 1171 C C . ALA A 1 156 ? -11.167 7.408 7.106 1.00 95.19 156 ALA A C 1
ATOM 1173 O O . ALA A 1 156 ? -11.771 8.455 7.317 1.00 95.19 156 ALA A O 1
ATOM 1174 N N . GLY A 1 157 ? -10.201 6.964 7.916 1.00 94.25 157 GLY A N 1
ATOM 1175 C CA . GLY A 1 157 ? -9.789 7.653 9.140 1.00 94.25 157 GLY A CA 1
ATOM 1176 C C . GLY A 1 157 ? -9.291 9.079 8.884 1.00 94.25 157 GLY A C 1
ATOM 1177 O O . GLY A 1 157 ? -9.661 9.999 9.608 1.00 94.25 157 GLY A O 1
ATOM 1178 N N . GLY A 1 158 ? -8.521 9.294 7.812 1.00 92.31 158 GLY A N 1
ATOM 1179 C CA . GLY A 1 158 ? -8.076 10.634 7.415 1.00 92.31 158 GLY A CA 1
ATOM 1180 C C . GLY A 1 158 ? -9.217 11.549 6.952 1.00 92.31 158 GLY A C 1
ATOM 1181 O O . GLY A 1 158 ? -9.238 12.735 7.279 1.00 92.31 158 GLY A O 1
ATOM 1182 N N . ARG A 1 159 ? -10.200 11.009 6.217 1.00 92.12 159 ARG A N 1
ATOM 1183 C CA . ARG A 1 159 ? -11.378 11.775 5.766 1.00 92.12 159 ARG A CA 1
ATOM 1184 C C . ARG A 1 159 ? -12.317 12.117 6.919 1.00 92.12 159 ARG A C 1
ATOM 1186 O O . ARG A 1 159 ? -12.777 13.251 7.010 1.00 92.12 159 ARG A O 1
ATOM 1193 N N . GLU A 1 160 ? -12.578 11.154 7.799 1.00 92.69 160 GLU A N 1
ATOM 1194 C CA . GLU A 1 160 ? -13.468 11.315 8.950 1.00 92.69 160 GLU A CA 1
ATOM 1195 C C . GLU A 1 160 ? -12.978 12.381 9.925 1.00 92.69 160 GLU A C 1
ATOM 1197 O O . GLU A 1 160 ? -13.806 13.099 10.478 1.00 92.69 160 GLU A O 1
ATOM 1202 N N . TYR A 1 161 ? -11.659 12.539 10.080 1.00 90.38 161 TYR A N 1
ATOM 1203 C CA . TYR A 1 161 ? -11.078 13.562 10.947 1.00 90.38 161 TYR A CA 1
ATOM 1204 C C . TYR A 1 161 ? -11.605 14.973 10.629 1.00 90.38 161 TYR A C 1
ATOM 1206 O O . TYR A 1 161 ? -11.893 15.747 11.541 1.00 90.38 161 TYR A O 1
ATOM 1214 N N . ASN A 1 162 ? -11.785 15.293 9.343 1.00 85.31 162 ASN A N 1
ATOM 1215 C CA . ASN A 1 162 ? -12.242 16.607 8.877 1.00 85.31 162 ASN A CA 1
ATOM 1216 C C . ASN A 1 162 ? -13.743 16.658 8.537 1.00 85.31 162 ASN A C 1
ATOM 1218 O O . ASN A 1 162 ? -14.261 17.721 8.188 1.00 85.31 162 ASN A O 1
ATOM 1222 N N . ALA A 1 163 ? -14.450 15.530 8.609 1.00 89.50 163 ALA A N 1
ATOM 1223 C CA . ALA A 1 163 ? -15.854 15.444 8.232 1.00 89.50 163 ALA A CA 1
ATOM 1224 C C . ALA A 1 163 ? -16.745 15.968 9.369 1.00 89.50 163 ALA A C 1
ATOM 1226 O O . ALA A 1 163 ? -16.837 15.344 10.422 1.00 89.50 163 ALA A O 1
ATOM 1227 N N . ARG A 1 164 ? -17.410 17.110 9.151 1.00 87.12 164 ARG A N 1
ATOM 1228 C CA . ARG A 1 164 ? -18.249 17.777 10.170 1.00 87.12 164 ARG A CA 1
ATOM 1229 C C . ARG A 1 164 ? -19.415 16.918 10.658 1.00 87.12 164 ARG A C 1
ATOM 1231 O O . ARG A 1 164 ? -19.765 16.988 11.826 1.00 87.12 164 ARG A O 1
ATOM 1238 N N . ASP A 1 165 ? -19.959 16.084 9.779 1.00 88.12 165 ASP A N 1
ATOM 1239 C CA . ASP A 1 165 ? -21.106 15.221 10.085 1.00 88.12 165 ASP A CA 1
ATOM 1240 C C . ASP A 1 165 ? -20.680 13.834 10.600 1.00 88.12 165 ASP A C 1
ATOM 1242 O O . ASP A 1 165 ? -21.500 12.932 10.759 1.00 88.12 165 ASP A O 1
ATOM 1246 N N . SER A 1 166 ? -19.380 13.626 10.840 1.00 86.69 166 SER A N 1
ATOM 1247 C CA . SER A 1 166 ? -18.859 12.362 11.351 1.00 86.69 166 SER A CA 1
ATOM 1248 C C . SER A 1 166 ? -18.871 12.345 12.874 1.00 86.69 166 SER A C 1
ATOM 1250 O O . SER A 1 166 ? -18.266 13.199 13.519 1.00 86.69 166 SER A O 1
ATOM 1252 N N . ALA A 1 167 ? -19.412 11.273 13.459 1.00 87.12 167 ALA A N 1
ATOM 1253 C CA . ALA A 1 167 ? -19.259 10.973 14.886 1.00 87.12 167 ALA A CA 1
ATOM 1254 C C . ALA A 1 167 ? -17.784 10.813 15.322 1.00 87.12 167 ALA A C 1
ATOM 1256 O O . ALA A 1 167 ? -17.496 10.739 16.513 1.00 87.12 167 ALA A O 1
ATOM 1257 N N . ARG A 1 168 ? -16.852 10.737 14.359 1.00 90.31 168 ARG A N 1
ATOM 1258 C CA . ARG A 1 168 ? -15.399 10.603 14.541 1.00 90.31 168 ARG A CA 1
ATOM 1259 C C . ARG A 1 168 ? -14.606 11.843 14.128 1.00 90.31 168 ARG A C 1
ATOM 1261 O O . ARG A 1 168 ? -13.391 11.748 13.951 1.00 90.31 168 ARG A O 1
ATOM 1268 N N . GLN A 1 169 ? -15.259 12.996 13.987 1.00 91.94 169 GLN A N 1
ATOM 1269 C CA . GLN A 1 169 ? -14.569 14.255 13.717 1.00 91.94 169 GLN A CA 1
ATOM 1270 C C . GLN A 1 169 ? -13.448 14.497 14.745 1.00 91.94 169 GLN A C 1
ATOM 1272 O O . GLN A 1 169 ? -13.629 14.294 15.945 1.00 91.94 169 GLN A O 1
ATOM 1277 N N . GLY A 1 170 ? -12.268 14.902 14.271 1.00 91.94 170 GLY A N 1
ATOM 1278 C CA . GLY A 1 170 ? -11.100 15.149 15.118 1.00 91.94 170 GLY A CA 1
ATOM 1279 C C . GLY A 1 170 ? -10.441 13.896 15.711 1.00 91.94 170 GLY A C 1
ATOM 1280 O O . GLY A 1 170 ? -9.549 14.023 16.548 1.00 91.94 170 GLY A O 1
ATOM 1281 N N . SER A 1 171 ? -10.834 12.684 15.301 1.00 93.12 171 SER A N 1
ATOM 1282 C CA . SER A 1 171 ? -10.278 11.437 15.832 1.00 93.12 171 SER A CA 1
ATOM 1283 C C . SER A 1 171 ? -9.623 10.576 14.756 1.00 93.12 171 SER A C 1
ATOM 1285 O O . SER A 1 171 ? -10.248 10.185 13.777 1.00 93.12 171 SER A O 1
ATOM 1287 N N . TYR A 1 172 ? -8.371 10.182 14.999 1.00 93.75 172 TYR A N 1
ATOM 1288 C CA . TYR A 1 172 ? -7.664 9.169 14.205 1.00 93.75 172 TYR A CA 1
ATOM 1289 C C . TYR A 1 172 ? -7.811 7.745 14.763 1.00 93.75 172 TYR A C 1
ATOM 1291 O O . TYR A 1 172 ? -7.035 6.864 14.398 1.00 93.75 172 TYR A O 1
ATOM 1299 N N . LEU A 1 173 ? -8.779 7.494 15.656 1.00 94.94 173 LEU A N 1
ATOM 1300 C CA . LEU A 1 173 ? -8.945 6.186 16.303 1.00 94.94 173 LEU A CA 1
ATOM 1301 C C . LEU A 1 173 ? -9.072 5.042 15.287 1.00 94.94 173 LEU A C 1
ATOM 1303 O O . LEU A 1 173 ? -8.371 4.046 15.421 1.00 94.94 173 LEU A O 1
ATOM 1307 N N . ARG A 1 174 ? -9.880 5.228 14.236 1.00 95.06 174 ARG A N 1
ATOM 1308 C CA . ARG A 1 174 ? -10.056 4.242 13.158 1.00 95.06 174 ARG A CA 1
ATOM 1309 C C . ARG A 1 174 ? -8.730 3.868 12.483 1.00 95.06 174 ARG A C 1
ATOM 1311 O O . ARG A 1 174 ? -8.416 2.693 12.339 1.00 95.06 174 ARG A O 1
ATOM 1318 N N . GLY A 1 175 ? -7.918 4.868 12.130 1.00 96.25 175 GLY A N 1
ATOM 1319 C CA . GLY A 1 175 ? -6.600 4.638 11.529 1.00 96.25 175 GLY A CA 1
ATOM 1320 C C . GLY A 1 175 ? -5.627 3.954 12.493 1.00 96.25 175 GLY A C 1
ATOM 1321 O O . GLY A 1 175 ? -4.917 3.033 12.099 1.00 96.25 175 GLY A O 1
ATOM 1322 N N . ARG A 1 176 ? -5.632 4.342 13.777 1.00 96.00 176 ARG A N 1
ATOM 1323 C CA . ARG A 1 176 ? -4.804 3.693 14.808 1.00 96.00 176 ARG A CA 1
ATOM 1324 C C . ARG A 1 176 ? -5.177 2.225 15.023 1.00 96.00 176 ARG A C 1
ATOM 1326 O O . ARG A 1 176 ? -4.273 1.413 15.174 1.00 96.00 176 ARG A O 1
ATOM 1333 N N . GLN A 1 177 ? -6.465 1.879 14.988 1.00 96.50 177 GLN A N 1
ATOM 1334 C CA . GLN A 1 177 ? -6.924 0.486 15.069 1.00 96.50 177 GLN A CA 1
ATOM 1335 C C . GLN A 1 177 ? -6.419 -0.340 13.877 1.00 96.50 177 GLN A C 1
ATOM 1337 O O . GLN A 1 177 ? -5.871 -1.418 14.082 1.00 96.50 177 GLN A O 1
ATOM 1342 N N . ALA A 1 178 ? -6.503 0.191 12.651 1.00 97.75 178 ALA A N 1
ATOM 1343 C CA . ALA A 1 178 ? -5.969 -0.482 11.464 1.00 97.75 178 ALA A CA 1
ATOM 1344 C C . ALA A 1 178 ? -4.449 -0.712 11.548 1.00 97.75 178 ALA A C 1
ATOM 1346 O O . ALA A 1 178 ? -3.956 -1.786 11.202 1.00 97.75 178 ALA A O 1
ATOM 1347 N N . ILE A 1 179 ? -3.701 0.286 12.038 1.00 97.56 179 ILE A N 1
ATOM 1348 C CA . ILE A 1 179 ? -2.253 0.184 12.272 1.00 97.56 179 ILE A CA 1
ATOM 1349 C C . ILE A 1 179 ? -1.949 -0.888 13.316 1.00 97.56 179 ILE A C 1
ATOM 1351 O O . ILE A 1 179 ? -1.106 -1.743 13.060 1.00 97.56 179 ILE A O 1
ATOM 1355 N N . ALA A 1 180 ? -2.644 -0.874 14.453 1.00 96.12 180 ALA A N 1
ATOM 1356 C CA . ALA A 1 180 ? -2.444 -1.849 15.520 1.00 96.12 180 ALA A CA 1
ATOM 1357 C C . ALA A 1 180 ? -2.816 -3.279 15.093 1.00 96.12 180 ALA A C 1
ATOM 1359 O O . ALA A 1 180 ? -2.174 -4.226 15.536 1.00 96.12 180 ALA A O 1
ATOM 1360 N N . ALA A 1 181 ? -3.812 -3.438 14.218 1.00 96.56 181 ALA A N 1
ATOM 1361 C CA . ALA A 1 181 ? -4.226 -4.738 13.701 1.00 96.56 181 ALA A CA 1
ATOM 1362 C C . ALA A 1 181 ? -3.200 -5.341 12.722 1.00 96.56 181 ALA A C 1
ATOM 1364 O O . ALA A 1 181 ? -2.921 -6.533 12.801 1.00 96.56 181 ALA A O 1
ATOM 1365 N N . LEU A 1 182 ? -2.606 -4.534 11.829 1.00 97.44 182 LEU A N 1
ATOM 1366 C CA . LEU A 1 182 ? -1.588 -5.015 10.880 1.00 97.44 182 LEU A CA 1
ATOM 1367 C C . LEU A 1 182 ? -0.180 -5.101 11.494 1.00 97.44 182 LEU A C 1
ATOM 1369 O O . LEU A 1 182 ? 0.614 -5.965 11.124 1.00 97.44 182 LEU A O 1
ATOM 1373 N N . PHE A 1 183 ? 0.144 -4.200 12.419 1.00 96.81 183 PHE A N 1
ATOM 1374 C CA . PHE A 1 183 ? 1.453 -4.094 13.063 1.00 96.81 183 PHE A CA 1
ATOM 1375 C C . PHE A 1 183 ? 1.312 -4.140 14.589 1.00 96.81 183 PHE A C 1
ATOM 1377 O O . PHE A 1 183 ? 1.607 -3.152 15.268 1.00 96.81 183 PHE A O 1
ATOM 1384 N N . PRO A 1 184 ? 0.869 -5.273 15.162 1.00 94.88 184 PRO A N 1
ATOM 1385 C CA . PRO A 1 184 ? 0.683 -5.378 16.601 1.00 94.88 184 PRO A CA 1
ATOM 1386 C C . PRO A 1 184 ? 2.029 -5.308 17.328 1.00 94.88 184 PRO A C 1
ATOM 1388 O O . PRO A 1 184 ? 3.027 -5.858 16.858 1.00 94.88 184 PRO A O 1
ATOM 1391 N N . GLU A 1 185 ? 2.060 -4.663 18.495 1.00 91.88 185 GLU A N 1
ATOM 1392 C CA . GLU A 1 185 ? 3.263 -4.557 19.341 1.00 91.88 185 GLU A CA 1
ATOM 1393 C C . GLU A 1 185 ? 3.607 -5.870 20.059 1.00 91.88 185 GLU A C 1
ATOM 1395 O O . GLU A 1 185 ? 4.695 -6.019 20.615 1.00 91.88 185 GLU A O 1
ATOM 1400 N N . ARG A 1 186 ? 2.685 -6.836 20.059 1.00 91.00 186 ARG A N 1
ATOM 1401 C CA . ARG A 1 186 ? 2.891 -8.181 20.597 1.00 91.00 186 ARG A CA 1
ATOM 1402 C C . ARG A 1 186 ? 2.431 -9.226 19.594 1.00 91.00 186 ARG A C 1
ATOM 1404 O O . ARG A 1 186 ? 1.409 -9.048 18.938 1.00 91.00 186 ARG A O 1
ATOM 1411 N N . GLY A 1 187 ? 3.195 -10.303 19.474 1.00 83.75 187 GLY A N 1
ATOM 1412 C CA . GLY A 1 187 ? 2.817 -11.463 18.684 1.00 83.75 187 GLY A CA 1
ATOM 1413 C C . GLY A 1 187 ? 1.733 -12.307 19.366 1.00 83.75 187 GLY A C 1
ATOM 1414 O O . GLY A 1 187 ? 1.429 -12.097 20.543 1.00 83.75 187 GLY A O 1
ATOM 1415 N N . PRO A 1 188 ? 1.178 -13.301 18.649 1.00 79.81 188 PRO A N 1
ATOM 1416 C CA . PRO A 1 188 ? 0.243 -14.278 19.213 1.00 79.81 188 PRO A CA 1
ATOM 1417 C C . PRO A 1 188 ? 0.814 -15.074 20.398 1.00 79.81 188 PRO A C 1
ATOM 1419 O O . PRO A 1 188 ? 0.071 -15.529 21.259 1.00 79.81 188 PRO A O 1
ATOM 1422 N N . ASP A 1 189 ? 2.137 -15.224 20.450 1.00 83.31 189 ASP A N 1
ATOM 1423 C CA . ASP A 1 189 ? 2.908 -15.855 21.526 1.00 83.31 189 ASP A CA 1
ATOM 1424 C C . ASP A 1 189 ? 3.160 -14.924 22.729 1.00 83.31 189 ASP A C 1
ATOM 1426 O O . ASP A 1 189 ? 3.789 -15.321 23.709 1.00 83.31 189 ASP A O 1
ATOM 1430 N N . GLY A 1 190 ? 2.686 -13.676 22.666 1.00 84.94 190 GLY A N 1
ATOM 1431 C CA . GLY A 1 190 ? 2.916 -12.649 23.679 1.00 84.94 190 GLY A CA 1
ATOM 1432 C C . GLY A 1 190 ? 4.295 -11.988 23.603 1.00 84.94 190 GLY A C 1
ATOM 1433 O O . GLY A 1 190 ? 4.562 -11.074 24.388 1.00 84.94 190 GLY A O 1
ATOM 1434 N N . ALA A 1 191 ? 5.157 -12.392 22.664 1.00 87.88 191 ALA A N 1
ATOM 1435 C CA . ALA A 1 191 ? 6.468 -11.783 22.482 1.00 87.88 191 ALA A CA 1
ATOM 1436 C C . ALA A 1 191 ? 6.328 -10.356 21.937 1.00 87.88 191 ALA A C 1
ATOM 1438 O O . ALA A 1 191 ? 5.507 -10.088 21.059 1.00 87.88 191 ALA A O 1
ATOM 1439 N N . ALA A 1 192 ? 7.139 -9.424 22.442 1.00 90.38 192 ALA A N 1
ATOM 1440 C CA . ALA A 1 192 ? 7.163 -8.063 21.918 1.00 90.38 192 ALA A CA 1
ATOM 1441 C C . ALA A 1 192 ? 7.653 -8.061 20.461 1.00 90.38 192 ALA A C 1
ATOM 1443 O O . ALA A 1 192 ? 8.690 -8.647 20.143 1.00 90.38 192 ALA A O 1
ATOM 1444 N N . ARG A 1 193 ? 6.924 -7.374 19.580 1.00 90.88 193 ARG A N 1
ATOM 1445 C CA . ARG A 1 193 ? 7.322 -7.139 18.193 1.00 90.88 193 ARG A CA 1
ATOM 1446 C C . ARG A 1 193 ? 7.966 -5.768 18.082 1.00 90.88 193 ARG A C 1
ATOM 1448 O O . ARG A 1 193 ? 7.380 -4.758 18.462 1.00 90.88 193 ARG A O 1
ATOM 1455 N N . VAL A 1 194 ? 9.176 -5.749 17.538 1.00 90.25 194 VAL A N 1
ATOM 1456 C CA . VAL A 1 194 ? 9.911 -4.517 17.258 1.00 90.25 194 VAL A CA 1
ATOM 1457 C C . VAL A 1 194 ? 9.922 -4.306 15.755 1.00 90.25 194 VAL A C 1
ATOM 1459 O O . VAL A 1 194 ? 10.435 -5.138 15.007 1.00 90.25 194 VAL A O 1
ATOM 1462 N N . TYR A 1 195 ? 9.361 -3.180 15.335 1.00 95.19 195 TYR A N 1
ATOM 1463 C CA . TYR A 1 195 ? 9.426 -2.709 13.962 1.00 95.19 195 TYR A CA 1
ATOM 1464 C C . TYR A 1 195 ? 10.516 -1.648 13.883 1.00 95.19 195 TYR A C 1
ATOM 1466 O O . TYR A 1 195 ? 10.441 -0.627 14.564 1.00 95.19 195 TYR A O 1
ATOM 1474 N N . ASP A 1 196 ? 11.528 -1.896 13.063 1.00 94.81 196 ASP A N 1
ATOM 1475 C CA . ASP A 1 196 ? 12.627 -0.967 12.818 1.00 94.81 196 ASP A CA 1
ATOM 1476 C C . ASP A 1 196 ? 13.093 -1.114 11.377 1.00 94.81 196 ASP A C 1
ATOM 1478 O O . ASP A 1 196 ? 13.172 -2.226 10.854 1.00 94.81 196 ASP A O 1
ATOM 1482 N N . GLY A 1 197 ? 13.417 0.005 10.742 1.00 96.50 197 GLY A N 1
ATOM 1483 C CA . GLY A 1 197 ? 13.842 0.021 9.356 1.00 96.50 197 GLY A CA 1
ATOM 1484 C C . GLY A 1 197 ? 13.242 1.148 8.532 1.00 96.50 197 GLY A C 1
ATOM 1485 O O . GLY A 1 197 ? 12.142 1.625 8.793 1.00 96.50 197 GLY A O 1
ATOM 1486 N N . ASP A 1 198 ? 13.984 1.537 7.499 1.00 97.00 198 ASP A N 1
ATOM 1487 C CA . ASP A 1 198 ? 13.702 2.697 6.653 1.00 97.00 198 ASP A CA 1
ATOM 1488 C C . ASP A 1 198 ? 13.685 2.295 5.182 1.00 97.00 198 ASP A C 1
ATOM 1490 O O . ASP A 1 198 ? 14.369 1.349 4.771 1.00 97.00 198 ASP A O 1
ATOM 1494 N N . ILE A 1 199 ? 12.954 3.066 4.382 1.00 96.69 199 ILE A N 1
ATOM 1495 C CA . ILE A 1 199 ? 12.987 2.992 2.922 1.00 96.69 199 ILE A CA 1
ATOM 1496 C C . ILE A 1 199 ? 13.680 4.238 2.391 1.00 96.69 199 ILE A C 1
ATOM 1498 O O . ILE A 1 199 ? 13.216 5.354 2.603 1.00 96.69 199 ILE A O 1
ATOM 1502 N N . THR A 1 200 ? 14.764 4.045 1.648 1.00 94.50 200 THR A N 1
ATOM 1503 C CA . THR A 1 200 ? 15.598 5.127 1.125 1.00 94.50 200 THR A CA 1
ATOM 1504 C C . THR A 1 200 ? 15.792 4.968 -0.380 1.00 94.50 200 THR A C 1
ATOM 1506 O O . THR A 1 200 ? 16.525 4.092 -0.846 1.00 94.50 200 THR A O 1
ATOM 1509 N N . LEU A 1 201 ? 15.138 5.848 -1.134 1.00 89.25 201 LEU A N 1
ATOM 1510 C CA . LEU A 1 201 ? 14.999 5.878 -2.589 1.00 89.25 201 LEU A CA 1
ATOM 1511 C C . LEU A 1 201 ? 15.312 7.285 -3.145 1.00 89.25 201 LEU A C 1
ATOM 1513 O O . LEU A 1 201 ? 14.507 7.868 -3.865 1.00 89.25 201 LEU A O 1
ATOM 1517 N N . TYR A 1 202 ? 16.459 7.870 -2.782 1.00 82.00 202 TYR A N 1
ATOM 1518 C CA . TYR A 1 202 ? 16.892 9.175 -3.307 1.00 82.00 202 TYR A CA 1
ATOM 1519 C C . TYR A 1 202 ? 17.699 9.060 -4.615 1.00 82.00 202 TYR A C 1
ATOM 1521 O O . TYR A 1 202 ? 18.121 7.971 -5.019 1.00 82.00 202 TYR A O 1
ATOM 1529 N N . GLY A 1 203 ? 17.956 10.205 -5.255 1.00 82.31 203 GLY A N 1
ATOM 1530 C CA . GLY A 1 203 ? 18.723 10.296 -6.501 1.00 82.31 203 GLY A CA 1
ATOM 1531 C C . GLY A 1 203 ? 17.851 9.999 -7.720 1.00 82.31 203 GLY A C 1
ATOM 1532 O O . GLY A 1 203 ? 16.716 10.457 -7.788 1.00 82.31 203 GLY A O 1
ATOM 1533 N N . GLY A 1 204 ? 18.367 9.235 -8.677 1.00 79.12 204 GLY A N 1
ATOM 1534 C CA . GLY A 1 204 ? 17.654 8.718 -9.842 1.00 79.12 204 GLY A CA 1
ATOM 1535 C C . GLY A 1 204 ? 16.881 7.423 -9.605 1.00 79.12 204 GLY A C 1
ATOM 1536 O O . GLY A 1 204 ? 16.370 6.853 -10.572 1.00 79.12 204 GLY A O 1
ATOM 1537 N N . THR A 1 205 ? 16.781 6.978 -8.350 1.00 83.81 205 THR A N 1
ATOM 1538 C CA . THR A 1 205 ? 16.008 5.794 -7.952 1.00 83.81 205 THR A CA 1
ATOM 1539 C C . THR A 1 205 ? 14.531 6.109 -7.814 1.00 83.81 205 THR A C 1
ATOM 1541 O O . THR A 1 205 ? 14.143 7.217 -7.441 1.00 83.81 205 THR A O 1
ATOM 1544 N N . GLY A 1 206 ? 13.695 5.115 -8.095 1.00 87.94 206 GLY A N 1
ATOM 1545 C CA . GLY A 1 206 ? 12.261 5.289 -7.970 1.00 87.94 206 GLY A CA 1
ATOM 1546 C C . GLY A 1 206 ? 11.469 3.994 -7.979 1.00 87.94 206 GLY A C 1
ATOM 1547 O O . GLY A 1 206 ? 11.973 2.918 -8.319 1.00 87.94 206 GLY A O 1
ATOM 1548 N N . LEU A 1 207 ? 10.204 4.142 -7.601 1.00 93.50 207 LEU A N 1
ATOM 1549 C CA . LEU A 1 207 ? 9.151 3.154 -7.784 1.00 93.50 207 LEU A CA 1
ATOM 1550 C C . LEU A 1 207 ? 8.310 3.631 -8.958 1.00 93.50 207 LEU A C 1
ATOM 1552 O O . LEU A 1 207 ? 7.746 4.726 -8.910 1.00 93.50 207 LEU A O 1
ATOM 1556 N N . ARG A 1 208 ? 8.248 2.847 -10.028 1.00 93.12 208 ARG A N 1
ATOM 1557 C CA . ARG A 1 208 ? 7.560 3.260 -11.248 1.00 93.12 208 ARG A CA 1
ATOM 1558 C C . ARG A 1 208 ? 6.618 2.191 -11.746 1.00 93.12 208 ARG A C 1
ATOM 1560 O O . ARG A 1 208 ? 6.985 1.030 -11.843 1.00 93.12 208 ARG A O 1
ATOM 1567 N N . SER A 1 209 ? 5.435 2.622 -12.139 1.00 93.06 209 SER A N 1
ATOM 1568 C CA . SER A 1 209 ? 4.446 1.810 -12.831 1.00 93.06 209 SER A CA 1
ATOM 1569 C C . SER A 1 209 ? 4.141 2.492 -14.159 1.00 93.06 209 SER A C 1
ATOM 1571 O O . SER A 1 209 ? 3.685 3.629 -14.158 1.00 93.06 209 SER A O 1
ATOM 1573 N N . ILE A 1 210 ? 4.504 1.878 -15.289 1.00 89.38 210 ILE A N 1
ATOM 1574 C CA . ILE A 1 210 ? 4.508 2.548 -16.604 1.00 89.38 210 ILE A CA 1
ATOM 1575 C C . ILE A 1 210 ? 3.146 2.453 -17.309 1.00 89.38 210 ILE A C 1
ATOM 1577 O O . ILE A 1 210 ? 2.745 3.387 -18.003 1.00 89.38 210 ILE A O 1
ATOM 1581 N N . VAL A 1 211 ? 2.436 1.332 -17.158 1.00 86.88 211 VAL A N 1
ATOM 1582 C CA . VAL A 1 211 ? 1.141 1.071 -17.823 1.00 86.88 211 VAL A CA 1
ATOM 1583 C C . VAL A 1 211 ? 0.104 0.678 -16.774 1.00 86.88 211 VAL A C 1
ATOM 1585 O O . VAL A 1 211 ? -0.575 -0.343 -16.857 1.00 86.88 211 VAL A O 1
ATOM 1588 N N . GLY A 1 212 ? 0.012 1.501 -15.739 1.00 84.31 212 GLY A N 1
ATOM 1589 C CA . GLY A 1 212 ? -0.835 1.273 -14.588 1.00 84.31 212 GLY A CA 1
ATOM 1590 C C . GLY A 1 212 ? -0.401 0.096 -13.721 1.00 84.31 212 GLY A C 1
ATOM 1591 O O . GLY A 1 212 ? 0.510 -0.658 -14.050 1.00 84.31 212 GLY A O 1
ATOM 1592 N N . GLY A 1 213 ? -1.075 -0.019 -12.584 1.00 92.75 213 GLY A N 1
ATOM 1593 C CA . GLY A 1 213 ? -0.659 -0.854 -11.461 1.00 92.75 213 GLY A CA 1
ATOM 1594 C C . GLY A 1 213 ? -0.358 0.048 -10.274 1.00 92.75 213 GLY A C 1
ATOM 1595 O O . GLY A 1 213 ? 0.306 1.077 -10.427 1.00 92.75 213 GLY A O 1
ATOM 1596 N N . ASP A 1 214 ? -0.913 -0.299 -9.121 1.00 96.31 214 ASP A N 1
ATOM 1597 C CA . ASP A 1 214 ? -0.838 0.538 -7.928 1.00 96.31 214 ASP A CA 1
ATOM 1598 C C . ASP A 1 214 ? 0.537 0.403 -7.262 1.00 96.31 214 ASP A C 1
ATOM 1600 O O . ASP A 1 214 ? 1.222 -0.610 -7.421 1.00 96.31 214 ASP A O 1
ATOM 1604 N N . ILE A 1 215 ? 0.949 1.418 -6.507 1.00 97.94 215 ILE A N 1
ATOM 1605 C CA . ILE A 1 215 ? 2.166 1.368 -5.693 1.00 97.94 215 ILE A CA 1
ATOM 1606 C C . ILE A 1 215 ? 1.773 1.501 -4.227 1.00 97.94 215 ILE A C 1
ATOM 1608 O O . ILE A 1 215 ? 1.191 2.498 -3.808 1.00 97.94 215 ILE A O 1
ATOM 1612 N N . GLN A 1 216 ? 2.118 0.494 -3.437 1.00 98.56 216 GLN A N 1
ATOM 1613 C CA . GLN A 1 216 ? 1.867 0.437 -2.004 1.00 98.56 216 GLN A CA 1
ATOM 1614 C C . GLN A 1 216 ? 3.202 0.374 -1.269 1.00 98.56 216 GLN A C 1
ATOM 1616 O O . GLN A 1 216 ? 4.033 -0.473 -1.589 1.00 98.56 216 GLN A O 1
ATOM 1621 N N . VAL A 1 217 ? 3.419 1.256 -0.292 1.00 98.44 217 VAL A N 1
ATOM 1622 C CA . VAL A 1 217 ? 4.673 1.305 0.472 1.00 98.44 217 VAL A CA 1
ATOM 1623 C C . VAL A 1 217 ? 4.396 1.353 1.971 1.00 98.44 217 VAL A C 1
ATOM 1625 O O . VAL A 1 217 ? 3.720 2.262 2.454 1.00 98.44 217 VAL A O 1
ATOM 1628 N N . LEU A 1 218 ? 4.952 0.395 2.712 1.00 98.62 218 LEU A N 1
ATOM 1629 C CA . LEU A 1 218 ? 4.786 0.232 4.155 1.00 98.62 218 LEU A CA 1
ATOM 1630 C C . LEU A 1 218 ? 6.141 0.337 4.876 1.00 98.62 218 LEU A C 1
ATOM 1632 O O . LEU A 1 218 ? 7.095 -0.373 4.552 1.00 98.62 218 LEU A O 1
ATOM 1636 N N . SER A 1 219 ? 6.214 1.200 5.889 1.00 98.06 219 SER A N 1
ATOM 1637 C CA . SER A 1 219 ? 7.376 1.361 6.777 1.00 98.06 219 SER A CA 1
ATOM 1638 C C . SER A 1 219 ? 6.937 1.417 8.244 1.00 98.06 219 SER A C 1
ATOM 1640 O O . SER A 1 219 ? 6.913 2.497 8.839 1.00 98.06 219 SER A O 1
ATOM 1642 N N . PRO A 1 220 ? 6.553 0.277 8.852 1.00 97.06 220 PRO A N 1
ATOM 1643 C CA . PRO A 1 220 ? 5.987 0.246 10.203 1.00 97.06 220 PRO A CA 1
ATOM 1644 C C . PRO A 1 220 ? 6.961 0.600 11.326 1.00 97.06 220 PRO A C 1
ATOM 1646 O O . PRO A 1 220 ? 6.511 0.921 12.421 1.00 97.06 220 PRO A O 1
ATOM 1649 N N . GLY A 1 221 ? 8.271 0.561 11.075 1.00 92.69 221 GLY A N 1
ATOM 1650 C CA . GLY A 1 221 ? 9.293 0.942 12.054 1.00 92.69 221 GLY A CA 1
ATOM 1651 C C . GLY A 1 221 ? 9.941 2.302 11.808 1.00 92.69 221 GLY A C 1
ATOM 1652 O O . GLY A 1 221 ? 10.628 2.835 12.679 1.00 92.69 221 GLY A O 1
ATOM 1653 N N . GLY A 1 222 ? 9.753 2.887 10.625 1.00 95.81 222 GLY A N 1
ATOM 1654 C CA . GLY A 1 222 ? 10.600 4.001 10.228 1.00 95.81 222 GLY A CA 1
ATOM 1655 C C . GLY A 1 222 ? 10.034 4.927 9.181 1.00 95.81 222 GLY A C 1
ATOM 1656 O O . GLY A 1 222 ? 8.821 5.121 9.088 1.00 95.81 222 GLY A O 1
ATOM 1657 N N . GLN A 1 223 ? 10.951 5.588 8.486 1.00 96.62 223 GLN A N 1
ATOM 1658 C CA . GLN A 1 223 ? 10.671 6.666 7.551 1.00 96.62 223 GLN A CA 1
ATOM 1659 C C . GLN A 1 223 ? 10.860 6.223 6.102 1.00 96.62 223 GLN A C 1
ATOM 1661 O O . GLN A 1 223 ? 11.565 5.259 5.794 1.00 96.62 223 GLN A O 1
ATOM 1666 N N . GLN A 1 224 ? 10.256 6.989 5.203 1.00 95.88 224 GLN A N 1
ATOM 1667 C CA . GLN A 1 224 ? 10.431 6.864 3.763 1.00 95.88 224 GLN A CA 1
ATOM 1668 C C . GLN A 1 224 ? 11.130 8.116 3.239 1.00 95.88 224 GLN A C 1
ATOM 1670 O O . GLN A 1 224 ? 10.662 9.226 3.475 1.00 95.88 224 GLN A O 1
ATOM 1675 N N . VAL A 1 225 ? 12.242 7.955 2.528 1.00 93.25 225 VAL A N 1
ATOM 1676 C CA . VAL A 1 225 ? 13.036 9.053 1.966 1.00 93.25 225 VAL A CA 1
ATOM 1677 C C . VAL A 1 225 ? 13.135 8.873 0.462 1.00 93.25 225 VAL A C 1
ATOM 1679 O O . VAL A 1 225 ? 13.825 7.975 -0.008 1.00 93.25 225 VAL A O 1
ATOM 1682 N N . TYR A 1 226 ? 12.482 9.742 -0.300 1.00 89.88 226 TYR A N 1
ATOM 1683 C CA . TYR A 1 226 ? 12.448 9.683 -1.766 1.00 89.88 226 TYR A CA 1
ATOM 1684 C C . TYR A 1 226 ? 13.381 10.691 -2.439 1.00 89.88 226 TYR A C 1
ATOM 1686 O O . TYR A 1 226 ? 13.558 10.668 -3.655 1.00 89.88 226 TYR A O 1
ATOM 1694 N N . GLY A 1 227 ? 13.976 11.602 -1.673 1.00 82.06 227 GLY A N 1
ATOM 1695 C CA . GLY A 1 227 ? 14.873 12.617 -2.203 1.00 82.06 227 GLY A CA 1
ATOM 1696 C C . GLY A 1 227 ? 15.678 13.311 -1.119 1.00 82.06 227 GLY A C 1
ATOM 1697 O O . GLY A 1 227 ? 15.319 13.298 0.055 1.00 82.06 227 GLY A O 1
ATOM 1698 N N . VAL A 1 228 ? 16.772 13.929 -1.551 1.00 75.81 228 VAL A N 1
ATOM 1699 C CA . VAL A 1 228 ? 17.652 14.772 -0.735 1.00 75.81 228 VAL A CA 1
ATOM 1700 C C . VAL A 1 228 ? 17.690 16.181 -1.328 1.00 75.81 228 VAL A C 1
ATOM 1702 O O . VAL A 1 228 ? 17.277 16.391 -2.470 1.00 75.81 228 VAL A O 1
ATOM 1705 N N . GLU A 1 229 ? 18.125 17.161 -0.543 1.00 65.44 229 GLU A N 1
ATOM 1706 C CA . GLU A 1 229 ? 18.304 18.536 -1.017 1.00 65.44 229 GLU A CA 1
ATOM 1707 C C . GLU A 1 229 ? 19.561 18.656 -1.891 1.00 65.44 229 GLU A C 1
ATOM 1709 O O . GLU A 1 229 ? 20.578 18.029 -1.600 1.00 65.44 229 GLU A O 1
ATOM 1714 N N . GLY A 1 230 ? 19.499 19.461 -2.958 1.00 70.75 230 GLY A N 1
ATOM 1715 C CA . GLY A 1 230 ? 20.643 19.717 -3.836 1.00 70.75 230 GLY A CA 1
ATOM 1716 C C . GLY A 1 230 ? 20.277 19.727 -5.319 1.00 70.75 230 GLY A C 1
ATOM 1717 O O . GLY A 1 230 ? 19.628 20.664 -5.789 1.00 70.75 230 GLY A O 1
ATOM 1718 N N . ALA A 1 231 ? 20.756 18.721 -6.055 1.00 65.56 231 ALA A N 1
ATOM 1719 C CA . ALA A 1 231 ? 20.592 18.609 -7.502 1.00 65.56 231 ALA A CA 1
ATOM 1720 C C . ALA A 1 231 ? 19.210 18.068 -7.890 1.00 65.56 231 ALA A C 1
ATOM 1722 O O . ALA A 1 231 ? 18.741 17.074 -7.332 1.00 65.56 231 ALA A O 1
ATOM 1723 N N . ALA A 1 232 ? 18.603 18.687 -8.908 1.00 68.62 232 ALA A N 1
ATOM 1724 C CA . ALA A 1 232 ? 17.303 18.276 -9.422 1.00 68.62 232 ALA A CA 1
ATOM 1725 C C . ALA A 1 232 ? 17.333 16.794 -9.851 1.00 68.62 232 ALA A C 1
ATOM 1727 O O . ALA A 1 232 ? 18.163 16.416 -10.684 1.00 68.62 232 ALA A O 1
ATOM 1728 N N . PRO A 1 233 ? 16.442 15.947 -9.308 1.00 71.94 233 PRO A N 1
ATOM 1729 C CA . PRO A 1 233 ? 16.480 14.525 -9.597 1.00 71.94 233 PRO A CA 1
ATOM 1730 C C . PRO A 1 233 ? 15.948 14.232 -11.014 1.00 71.94 233 PRO A C 1
ATOM 1732 O O . PRO A 1 233 ? 15.029 14.918 -11.486 1.00 71.94 233 PRO A O 1
ATOM 1735 N N . PRO A 1 234 ? 16.488 13.206 -11.703 1.00 77.31 234 PRO A N 1
ATOM 1736 C CA . PRO A 1 234 ? 16.098 12.879 -13.074 1.00 77.31 234 PRO A CA 1
ATOM 1737 C C . PRO A 1 234 ? 14.630 12.428 -13.166 1.00 77.31 234 PRO A C 1
ATOM 1739 O O . PRO A 1 234 ? 13.953 12.192 -12.165 1.00 77.31 234 PRO A O 1
ATOM 1742 N N . ALA A 1 235 ? 14.111 12.277 -14.389 1.00 73.75 235 ALA A N 1
ATOM 1743 C CA . ALA A 1 235 ? 12.726 11.851 -14.630 1.00 73.75 235 ALA A CA 1
ATOM 1744 C C . ALA A 1 235 ? 12.380 10.463 -14.051 1.00 73.75 235 ALA A C 1
ATOM 1746 O O . ALA A 1 235 ? 11.208 10.176 -13.827 1.00 73.75 235 ALA A O 1
ATOM 1747 N N . SER A 1 236 ? 13.386 9.615 -13.811 1.00 75.31 236 SER A N 1
ATOM 1748 C CA . SER A 1 236 ? 13.226 8.286 -13.213 1.00 75.31 236 SER A CA 1
ATOM 1749 C C . SER A 1 236 ? 12.982 8.305 -11.702 1.00 75.31 236 SER A C 1
ATOM 1751 O O . SER A 1 236 ? 12.619 7.268 -11.152 1.00 75.31 236 SER A O 1
ATOM 1753 N N . ALA A 1 237 ? 13.197 9.445 -11.044 1.00 84.31 237 ALA A N 1
ATOM 1754 C CA . ALA A 1 237 ? 13.177 9.547 -9.596 1.00 84.31 237 ALA A CA 1
ATOM 1755 C C . ALA A 1 237 ? 11.769 9.620 -8.997 1.00 84.31 237 ALA A C 1
ATOM 1757 O O . ALA A 1 237 ? 10.854 10.209 -9.582 1.00 84.31 237 ALA A O 1
ATOM 1758 N N . GLY A 1 238 ? 11.648 9.114 -7.770 1.00 87.94 238 GLY A N 1
ATOM 1759 C CA . GLY A 1 238 ? 10.440 9.230 -6.956 1.00 87.94 238 GLY A CA 1
ATOM 1760 C C . GLY A 1 238 ? 9.462 8.073 -7.134 1.00 87.94 238 GLY A C 1
ATOM 1761 O O . GLY A 1 238 ? 9.821 6.996 -7.607 1.00 87.94 238 GLY A O 1
ATOM 1762 N N . VAL A 1 239 ? 8.220 8.288 -6.708 1.00 92.88 239 VAL A N 1
ATOM 1763 C CA . VAL A 1 239 ? 7.141 7.294 -6.794 1.00 92.88 239 VAL A CA 1
ATOM 1764 C C . VAL A 1 239 ? 6.155 7.751 -7.852 1.00 92.88 239 VAL A C 1
ATOM 1766 O O . VAL A 1 239 ? 5.482 8.761 -7.667 1.00 92.88 239 VAL A O 1
ATOM 1769 N N . VAL A 1 240 ? 6.088 7.049 -8.979 1.00 92.00 240 VAL A N 1
ATOM 1770 C CA . VAL A 1 240 ? 5.300 7.500 -10.129 1.00 92.00 240 VAL A CA 1
ATOM 1771 C C . VAL A 1 240 ? 4.449 6.373 -10.694 1.00 92.00 240 VAL A C 1
ATOM 1773 O O . VAL A 1 240 ? 4.975 5.338 -11.105 1.00 92.00 240 VAL A O 1
ATOM 1776 N N . THR A 1 241 ? 3.143 6.607 -10.800 1.00 91.44 241 THR A N 1
ATOM 1777 C CA . THR A 1 241 ? 2.243 5.785 -11.616 1.00 91.44 241 THR A CA 1
ATOM 1778 C C . THR A 1 241 ? 1.913 6.513 -12.921 1.00 91.44 241 THR A C 1
ATOM 1780 O O . THR A 1 241 ? 1.582 7.704 -12.973 1.00 91.44 241 THR A O 1
ATOM 1783 N N . GLN A 1 242 ? 2.065 5.793 -14.026 1.00 86.12 242 GLN A N 1
ATOM 1784 C CA . GLN A 1 242 ? 1.788 6.245 -15.379 1.00 86.12 242 GLN A CA 1
ATOM 1785 C C . GLN A 1 242 ? 0.643 5.413 -15.948 1.00 86.12 242 GLN A C 1
ATOM 1787 O O . GLN A 1 242 ? 0.636 4.193 -15.813 1.00 86.12 242 GLN A O 1
ATOM 1792 N N . GLY A 1 243 ? -0.371 6.071 -16.513 1.00 75.94 243 GLY A N 1
ATOM 1793 C CA . GLY A 1 243 ? -1.681 5.452 -16.741 1.00 75.94 243 GLY A CA 1
ATOM 1794 C C . GLY A 1 243 ? -2.559 5.515 -15.484 1.00 75.94 243 GLY A C 1
ATOM 1795 O O . GLY A 1 243 ? -2.470 6.474 -14.722 1.00 75.94 243 GLY A O 1
ATOM 1796 N N . ALA A 1 244 ? -3.393 4.494 -15.268 1.00 80.62 244 ALA A N 1
ATOM 1797 C CA . ALA A 1 244 ? -4.236 4.379 -14.077 1.00 80.62 244 ALA A CA 1
ATOM 1798 C C . ALA A 1 244 ? -3.496 3.640 -12.949 1.00 80.62 244 ALA A C 1
ATOM 1800 O O . ALA A 1 244 ? -3.099 2.482 -13.124 1.00 80.62 244 ALA A O 1
ATOM 1801 N N . GLY A 1 245 ? -3.353 4.257 -11.775 1.00 90.75 245 GLY A N 1
ATOM 1802 C CA . GLY A 1 245 ? -2.802 3.592 -10.589 1.00 90.75 245 GLY A CA 1
ATOM 1803 C C . GLY A 1 245 ? -2.772 4.474 -9.353 1.00 90.75 245 GLY A C 1
ATOM 1804 O O . GLY A 1 245 ? -2.357 5.627 -9.433 1.00 90.75 245 GLY A O 1
ATOM 1805 N N . GLU A 1 246 ? -3.190 3.922 -8.215 1.00 95.19 246 GLU A N 1
ATOM 1806 C CA . GLU A 1 246 ? -3.115 4.610 -6.925 1.00 95.19 246 GLU A CA 1
ATOM 1807 C C . GLU A 1 246 ? -1.721 4.486 -6.304 1.00 95.19 246 GLU A C 1
ATOM 1809 O O . GLU A 1 246 ? -1.020 3.491 -6.496 1.00 95.19 246 GLU A O 1
ATOM 1814 N N . ILE A 1 247 ? -1.336 5.485 -5.511 1.00 97.00 247 ILE A N 1
ATOM 1815 C CA . ILE A 1 247 ? -0.150 5.426 -4.657 1.00 97.00 247 ILE A CA 1
ATOM 1816 C C . ILE A 1 247 ? -0.613 5.500 -3.206 1.00 97.00 247 ILE A C 1
ATOM 1818 O O . ILE A 1 247 ? -1.292 6.446 -2.816 1.00 97.00 247 ILE A O 1
ATOM 1822 N N . SER A 1 248 ? -0.252 4.508 -2.396 1.00 98.12 248 SER A N 1
ATOM 1823 C CA . SER A 1 248 ? -0.610 4.448 -0.978 1.00 98.12 248 SER A CA 1
ATOM 1824 C C . SER A 1 248 ? 0.624 4.221 -0.117 1.00 98.12 248 SER A C 1
ATOM 1826 O O . SER A 1 248 ? 1.325 3.223 -0.269 1.00 98.12 248 SER A O 1
ATOM 1828 N N . LEU A 1 249 ? 0.897 5.156 0.788 1.00 98.31 249 LEU A N 1
ATOM 1829 C CA . LEU A 1 249 ? 2.102 5.186 1.607 1.00 98.31 249 LEU A CA 1
ATOM 1830 C C . LEU A 1 249 ? 1.735 5.215 3.088 1.00 98.31 249 LEU A C 1
ATOM 1832 O O . LEU A 1 249 ? 0.920 6.034 3.514 1.00 98.31 249 LEU A O 1
ATOM 1836 N N . TYR A 1 250 ? 2.386 4.366 3.873 1.00 98.44 250 TYR A N 1
ATOM 1837 C CA . TYR A 1 250 ? 2.358 4.417 5.328 1.00 98.44 250 TYR A CA 1
ATOM 1838 C C . TYR A 1 250 ? 3.777 4.380 5.892 1.00 98.44 250 TYR A C 1
ATOM 1840 O O . TYR A 1 250 ? 4.545 3.460 5.602 1.00 98.44 250 TYR A O 1
ATOM 1848 N N . ALA A 1 251 ? 4.093 5.347 6.746 1.00 98.19 251 ALA A N 1
ATOM 1849 C CA . ALA A 1 251 ? 5.291 5.364 7.569 1.00 98.19 251 ALA A CA 1
ATOM 1850 C C . ALA A 1 251 ? 4.905 5.570 9.037 1.00 98.19 251 ALA A C 1
ATOM 1852 O O . ALA A 1 251 ? 3.994 6.340 9.351 1.00 98.19 251 ALA A O 1
ATOM 1853 N N . ARG A 1 252 ? 5.612 4.899 9.951 1.00 97.50 252 ARG A N 1
ATOM 1854 C CA . ARG A 1 252 ? 5.484 5.207 11.379 1.00 97.50 252 ARG A CA 1
ATOM 1855 C C . ARG A 1 252 ? 6.091 6.572 11.683 1.00 97.50 252 ARG A C 1
ATOM 1857 O O . ARG A 1 252 ? 5.446 7.395 12.320 1.00 97.50 252 ARG A O 1
ATOM 1864 N N . ARG A 1 253 ? 7.309 6.810 11.187 1.00 96.75 253 ARG A N 1
ATOM 1865 C CA . ARG A 1 253 ? 7.979 8.115 11.238 1.00 96.75 253 ARG A CA 1
ATOM 1866 C C . ARG A 1 253 ? 7.597 8.914 9.990 1.00 96.75 253 ARG A C 1
ATOM 1868 O O . ARG A 1 253 ? 6.459 8.860 9.551 1.00 96.75 253 ARG A O 1
ATOM 1875 N N . SER A 1 254 ? 8.532 9.650 9.407 1.00 96.31 254 SER A N 1
ATOM 1876 C CA . SER A 1 254 ? 8.238 10.633 8.367 1.00 96.31 254 SER A CA 1
ATOM 1877 C C . SER A 1 254 ? 8.177 10.059 6.945 1.00 96.31 254 SER A C 1
ATOM 1879 O O . SER A 1 254 ? 8.810 9.053 6.623 1.00 96.31 254 SER A O 1
ATOM 1881 N N . ILE A 1 255 ? 7.489 10.770 6.053 1.00 95.50 255 ILE A N 1
ATOM 1882 C CA . ILE A 1 255 ? 7.575 10.610 4.596 1.00 95.50 255 ILE A CA 1
ATOM 1883 C C . ILE A 1 255 ? 8.248 11.864 4.032 1.00 95.50 255 ILE A C 1
ATOM 1885 O O . ILE A 1 255 ? 7.696 12.961 4.092 1.00 95.50 255 ILE A O 1
ATOM 1889 N N . LEU A 1 256 ? 9.456 11.715 3.494 1.00 92.56 256 LEU A N 1
ATOM 1890 C CA . LEU A 1 256 ? 10.333 12.815 3.103 1.00 92.56 256 LEU A CA 1
ATOM 1891 C C . LEU A 1 256 ? 10.597 12.801 1.595 1.00 92.56 256 LEU A C 1
ATOM 1893 O O . LEU A 1 256 ? 11.292 11.920 1.086 1.00 92.56 256 LEU A O 1
ATOM 1897 N N . LEU A 1 257 ? 10.068 13.791 0.870 1.00 87.25 257 LEU A N 1
ATOM 1898 C CA . LEU A 1 257 ? 10.249 13.888 -0.582 1.00 87.25 257 LEU A CA 1
ATOM 1899 C C . LEU A 1 257 ? 11.497 14.685 -0.975 1.00 87.25 257 LEU A C 1
ATOM 1901 O O . LEU A 1 257 ? 12.102 14.387 -2.005 1.00 87.25 257 LEU A O 1
ATOM 1905 N N . GLY A 1 258 ? 11.889 15.710 -0.211 1.00 84.00 258 GLY A N 1
ATOM 1906 C CA . GLY A 1 258 ? 13.012 16.579 -0.582 1.00 84.00 258 GLY A CA 1
ATOM 1907 C C . GLY A 1 258 ? 12.774 17.276 -1.932 1.00 84.00 258 GLY A C 1
ATOM 1908 O O . GLY A 1 258 ? 11.837 18.054 -2.077 1.00 84.00 258 GLY A O 1
ATOM 1909 N N . GLN A 1 259 ? 13.605 17.018 -2.943 1.00 79.50 259 GLN A N 1
ATOM 1910 C CA . GLN A 1 259 ? 13.388 17.514 -4.318 1.00 79.50 259 GLN A CA 1
ATOM 1911 C C . GLN A 1 259 ? 12.703 16.499 -5.252 1.00 79.50 259 GLN A C 1
ATOM 1913 O O . GLN A 1 259 ? 12.524 16.770 -6.441 1.00 79.50 259 GLN A O 1
ATOM 1918 N N . SER A 1 260 ? 12.343 15.328 -4.729 1.00 83.38 260 SER A N 1
ATOM 1919 C CA . SER A 1 260 ? 11.706 14.248 -5.480 1.00 83.38 260 SER A CA 1
ATOM 1920 C C . SER A 1 260 ? 10.204 14.480 -5.662 1.00 83.38 260 SER A C 1
ATOM 1922 O O . SER A 1 260 ? 9.686 15.579 -5.436 1.00 83.38 260 SER A O 1
ATOM 1924 N N . ARG A 1 261 ? 9.499 13.447 -6.120 1.00 87.25 261 ARG A N 1
ATOM 1925 C CA . ARG A 1 261 ? 8.068 13.499 -6.417 1.00 87.25 261 ARG A CA 1
ATOM 1926 C C . ARG A 1 261 ? 7.338 12.219 -6.034 1.00 87.25 261 ARG A C 1
ATOM 1928 O O . ARG A 1 261 ? 7.910 11.131 -6.078 1.00 87.25 261 ARG A O 1
ATOM 1935 N N . ILE A 1 262 ? 6.062 12.376 -5.711 1.00 89.31 262 ILE A N 1
ATOM 1936 C CA . ILE A 1 262 ? 5.064 11.311 -5.684 1.00 89.31 262 ILE A CA 1
ATOM 1937 C C . ILE A 1 262 ? 3.967 11.757 -6.641 1.00 89.31 262 ILE A C 1
ATOM 1939 O O . ILE A 1 262 ? 3.388 12.818 -6.423 1.00 89.31 262 ILE A O 1
ATOM 1943 N N . MET A 1 263 ? 3.720 11.006 -7.712 1.00 88.88 263 MET A N 1
ATOM 1944 C CA . MET A 1 263 ? 2.845 11.494 -8.772 1.00 88.88 263 MET A CA 1
ATOM 1945 C C . MET A 1 263 ? 2.036 10.412 -9.478 1.00 88.88 263 MET A C 1
ATOM 1947 O O . MET A 1 263 ? 2.569 9.354 -9.814 1.00 88.88 263 MET A O 1
ATOM 1951 N N . THR A 1 264 ? 0.784 10.734 -9.803 1.00 88.50 264 THR A N 1
ATOM 1952 C CA . THR A 1 264 ? -0.047 9.949 -10.733 1.00 88.50 264 THR A CA 1
ATOM 1953 C C . THR A 1 264 ? -0.310 10.773 -11.998 1.00 88.50 264 THR A C 1
ATOM 1955 O O . THR A 1 264 ? -0.728 11.922 -11.918 1.00 88.50 264 THR A O 1
ATOM 1958 N N . THR A 1 265 ? -0.006 10.251 -13.192 1.00 78.56 265 THR A N 1
ATOM 1959 C CA . THR A 1 265 ? -0.014 11.090 -14.422 1.00 78.56 265 THR A CA 1
ATOM 1960 C C . THR A 1 265 ? -1.306 11.045 -15.240 1.00 78.56 265 THR A C 1
ATOM 1962 O O . THR A 1 265 ? -1.567 11.982 -15.987 1.00 78.56 265 THR A O 1
ATOM 1965 N N . PHE A 1 266 ? -2.128 9.999 -15.110 1.00 71.25 266 PHE A N 1
ATOM 1966 C CA . PHE A 1 266 ? -3.384 9.847 -15.864 1.00 71.25 266 PHE A CA 1
ATOM 1967 C C . PHE A 1 266 ? -4.547 9.371 -14.972 1.00 71.25 266 PHE A C 1
ATOM 1969 O O . PHE A 1 266 ? -5.451 8.671 -15.429 1.00 71.25 266 PHE A O 1
ATO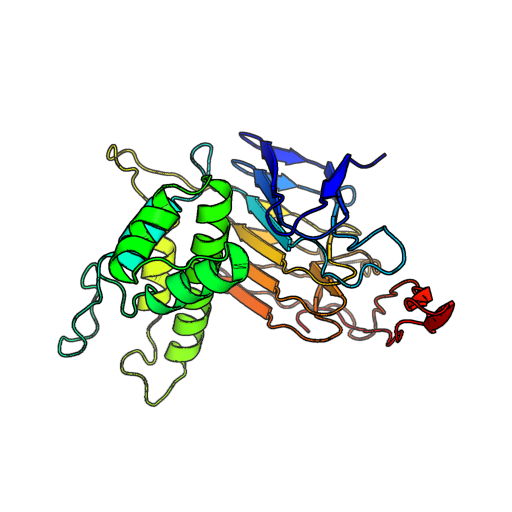M 1976 N N . GLY A 1 267 ? -4.530 9.777 -13.699 1.00 68.44 267 GLY A N 1
ATOM 1977 C CA . GLY A 1 267 ? -5.555 9.454 -12.706 1.00 68.44 267 GLY A CA 1
ATOM 1978 C C . GLY A 1 267 ? -5.123 8.392 -11.689 1.00 68.44 267 GLY A C 1
ATOM 1979 O O . GLY A 1 267 ? -4.248 7.564 -11.939 1.00 68.44 267 GLY A O 1
ATOM 1980 N N . GLY A 1 268 ? -5.770 8.431 -10.526 1.00 78.81 268 GLY A N 1
ATOM 1981 C CA . GLY A 1 268 ? -5.405 7.648 -9.345 1.00 78.81 268 GLY A CA 1
ATOM 1982 C C . GLY A 1 268 ? -5.311 8.544 -8.113 1.00 78.81 268 GLY A C 1
ATOM 1983 O O . GLY A 1 268 ? -5.019 9.732 -8.213 1.00 78.81 268 GLY A O 1
ATOM 1984 N N . GLY A 1 269 ? -5.626 7.998 -6.941 1.00 90.44 269 GLY A N 1
ATOM 1985 C CA . GLY A 1 269 ? -5.468 8.712 -5.678 1.00 90.44 269 GLY A CA 1
ATOM 1986 C C . GLY A 1 269 ? -4.054 8.575 -5.122 1.00 90.44 269 GLY A C 1
ATOM 1987 O O . GLY A 1 269 ? -3.423 7.528 -5.272 1.00 90.44 269 GLY A O 1
ATOM 1988 N N . ILE A 1 270 ? -3.593 9.606 -4.414 1.00 94.00 270 ILE A N 1
ATOM 1989 C CA . ILE A 1 270 ? -2.427 9.511 -3.534 1.00 94.00 270 ILE A CA 1
ATOM 1990 C C . ILE A 1 270 ? -2.921 9.537 -2.088 1.00 94.00 270 ILE A C 1
ATOM 1992 O O . ILE A 1 270 ? -3.584 10.482 -1.660 1.00 94.00 270 ILE A O 1
ATOM 1996 N N . LEU A 1 271 ? -2.597 8.491 -1.334 1.00 95.75 271 LEU A N 1
ATOM 1997 C CA . LEU A 1 271 ? -2.757 8.421 0.113 1.00 95.75 271 LEU A CA 1
ATOM 1998 C C . LEU A 1 271 ? -1.367 8.387 0.746 1.00 95.75 271 LEU A C 1
ATOM 2000 O O . LEU A 1 271 ? -0.558 7.525 0.416 1.00 95.75 271 LEU A O 1
ATOM 2004 N N . ALA A 1 272 ? -1.107 9.288 1.687 1.00 96.12 272 ALA A N 1
ATOM 2005 C CA . ALA A 1 272 ? 0.101 9.266 2.499 1.00 96.12 272 ALA A CA 1
ATOM 2006 C C . ALA A 1 272 ? -0.279 9.410 3.974 1.00 96.12 272 ALA A C 1
ATOM 2008 O O . ALA A 1 272 ? -0.996 10.339 4.342 1.00 96.12 272 ALA A O 1
ATOM 2009 N N . TRP A 1 273 ? 0.198 8.485 4.803 1.00 97.12 273 TRP A N 1
ATOM 2010 C CA . TRP A 1 273 ? -0.015 8.480 6.245 1.00 97.12 273 TRP A CA 1
ATOM 2011 C C . TRP A 1 273 ? 1.326 8.410 6.974 1.00 97.12 273 TRP A C 1
ATOM 2013 O O . TRP A 1 273 ? 2.110 7.488 6.757 1.00 97.12 273 TRP A O 1
ATOM 2023 N N . SER A 1 274 ? 1.552 9.368 7.868 1.00 96.44 274 SER A N 1
ATOM 2024 C CA . SER A 1 274 ? 2.652 9.383 8.832 1.00 96.44 274 SER A CA 1
ATOM 2025 C C . SER A 1 274 ? 2.045 9.321 10.231 1.00 96.44 274 SER A C 1
ATOM 2027 O O . SER A 1 274 ? 1.197 10.153 10.553 1.00 96.44 274 SER A O 1
ATOM 2029 N N . ALA A 1 275 ? 2.405 8.316 11.032 1.00 94.69 275 ALA A N 1
ATOM 2030 C CA . ALA A 1 275 ? 1.779 8.113 12.342 1.00 94.69 275 ALA A CA 1
ATOM 2031 C C . ALA A 1 275 ? 2.331 9.051 13.429 1.00 94.69 275 ALA A C 1
ATOM 2033 O O . ALA A 1 275 ? 1.565 9.563 14.241 1.00 94.69 275 ALA A O 1
ATOM 2034 N N . GLU A 1 276 ? 3.647 9.259 13.446 1.00 95.00 276 GLU A N 1
ATOM 2035 C CA . GLU A 1 276 ? 4.368 9.984 14.502 1.00 95.00 276 GLU A CA 1
ATOM 2036 C C . GLU A 1 276 ? 5.243 11.121 13.950 1.00 95.00 276 GLU A C 1
ATOM 2038 O O . GLU A 1 276 ? 5.694 11.970 14.715 1.00 95.00 276 GLU A O 1
ATOM 2043 N N . GLY A 1 277 ? 5.515 11.133 12.639 1.00 92.12 277 GLY A N 1
ATOM 2044 C CA . GLY A 1 277 ? 6.417 12.094 12.002 1.00 92.12 277 GLY A CA 1
ATOM 2045 C C . GLY A 1 277 ? 5.737 13.031 11.007 1.00 92.12 277 GLY A C 1
ATOM 2046 O O . GLY A 1 277 ? 4.511 13.135 10.930 1.00 92.12 277 GLY A O 1
ATOM 2047 N N . ASP A 1 278 ? 6.557 13.646 10.163 1.00 90.06 278 ASP A N 1
ATOM 2048 C CA . ASP A 1 278 ? 6.115 14.629 9.177 1.00 90.06 278 ASP A CA 1
ATOM 2049 C C . ASP A 1 278 ? 5.884 14.024 7.792 1.00 90.06 278 ASP A C 1
ATOM 2051 O O . ASP A 1 278 ? 6.549 13.074 7.377 1.00 90.06 278 ASP A O 1
ATOM 2055 N N . ILE A 1 279 ? 5.015 14.663 7.010 1.00 89.94 279 ILE A N 1
ATOM 2056 C CA . ILE A 1 279 ? 4.964 14.479 5.558 1.00 89.94 279 ILE A CA 1
ATOM 2057 C C . ILE A 1 279 ? 5.559 15.731 4.913 1.00 89.94 279 ILE A C 1
ATOM 2059 O O . ILE A 1 279 ? 4.914 16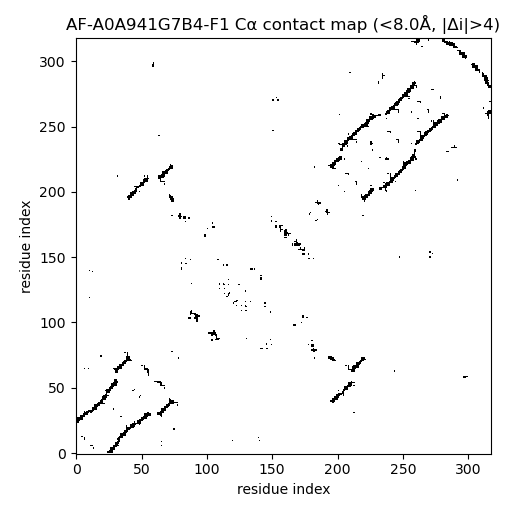.775 4.817 1.00 89.94 279 ILE A O 1
ATOM 2063 N N . ASN A 1 280 ? 6.807 15.635 4.457 1.00 85.50 280 ASN A N 1
ATOM 2064 C CA . ASN A 1 280 ? 7.451 16.693 3.691 1.00 85.50 280 ASN A CA 1
ATOM 2065 C C . ASN A 1 280 ? 7.137 16.499 2.205 1.00 85.50 280 ASN A C 1
ATOM 2067 O O . ASN A 1 280 ? 7.768 15.682 1.541 1.00 85.50 280 ASN A O 1
ATOM 2071 N N . ALA A 1 281 ? 6.199 17.283 1.673 1.00 69.88 281 ALA A N 1
ATOM 2072 C CA . ALA A 1 281 ? 5.752 17.211 0.279 1.00 69.88 281 ALA A CA 1
ATOM 2073 C C . ALA A 1 281 ? 6.712 17.870 -0.739 1.00 69.88 281 ALA A C 1
ATOM 2075 O O . ALA A 1 281 ? 6.325 18.119 -1.875 1.00 69.88 281 ALA A O 1
ATOM 2076 N N . GLY A 1 282 ? 7.963 18.126 -0.348 1.00 62.72 282 GLY A N 1
ATOM 2077 C CA . GLY A 1 282 ? 9.046 18.568 -1.219 1.00 62.72 282 GLY A CA 1
ATOM 2078 C C . GLY A 1 282 ? 9.189 20.082 -1.444 1.00 62.72 282 GLY A C 1
ATOM 2079 O O . GLY A 1 282 ? 8.291 20.874 -1.177 1.00 62.72 282 GLY A O 1
ATOM 2080 N N . ARG A 1 283 ? 10.376 20.480 -1.927 1.00 60.03 283 ARG A N 1
ATOM 2081 C CA . ARG A 1 283 ? 10.777 21.856 -2.309 1.00 60.03 283 ARG A CA 1
ATOM 2082 C C . ARG A 1 283 ? 11.306 21.955 -3.753 1.00 60.03 283 ARG A C 1
ATOM 2084 O O . ARG A 1 283 ? 11.895 22.964 -4.128 1.00 60.03 283 ARG A O 1
ATOM 2091 N N . GLY A 1 284 ? 11.178 20.888 -4.546 1.00 53.50 284 GLY A N 1
ATOM 2092 C CA . GLY A 1 284 ? 11.693 20.840 -5.920 1.00 53.50 284 GLY A CA 1
ATOM 2093 C C . GLY A 1 284 ? 10.931 21.755 -6.891 1.00 53.50 284 GLY A C 1
ATOM 2094 O O . GLY A 1 284 ? 9.823 22.209 -6.608 1.00 53.50 284 GLY A O 1
ATOM 2095 N N . ALA A 1 285 ? 11.514 22.020 -8.064 1.00 47.84 285 ALA A N 1
ATOM 2096 C CA . ALA A 1 285 ? 10.885 22.859 -9.083 1.00 47.84 285 ALA A CA 1
ATOM 2097 C C . ALA A 1 285 ? 9.633 22.191 -9.683 1.00 47.84 285 ALA A C 1
ATOM 2099 O O . ALA A 1 285 ? 9.672 21.029 -10.092 1.00 47.84 285 ALA A O 1
ATOM 2100 N N . LYS A 1 286 ? 8.543 22.958 -9.830 1.00 49.81 286 LYS A N 1
ATOM 2101 C CA . LYS A 1 286 ? 7.287 22.515 -10.476 1.00 49.81 286 LYS A CA 1
ATOM 2102 C C . LYS A 1 286 ? 7.451 22.132 -11.962 1.00 49.81 286 LYS A C 1
ATOM 2104 O O . LYS A 1 286 ? 6.516 21.619 -12.561 1.00 49.81 286 LYS A O 1
ATOM 2109 N N . THR A 1 287 ? 8.616 22.387 -12.561 1.00 38.69 287 THR A N 1
ATOM 2110 C CA . THR A 1 287 ? 8.889 22.270 -14.004 1.00 38.69 287 THR A CA 1
ATOM 2111 C C . THR A 1 287 ? 9.613 20.984 -14.415 1.00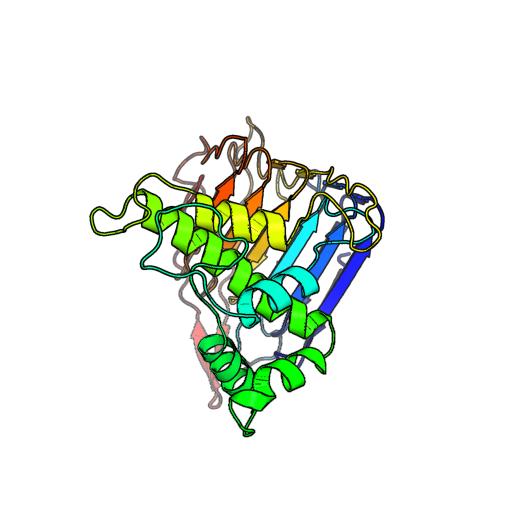 38.69 287 THR A C 1
ATOM 2113 O O . THR A 1 287 ? 9.906 20.813 -15.597 1.00 38.69 287 THR A O 1
ATOM 2116 N N . THR A 1 288 ? 9.917 20.061 -13.493 1.00 47.53 288 THR A N 1
ATOM 2117 C CA . THR A 1 288 ? 10.635 18.826 -13.852 1.00 47.53 288 THR A CA 1
ATOM 2118 C C . THR A 1 288 ? 9.738 17.885 -14.651 1.00 47.53 288 THR A C 1
ATOM 2120 O O . THR A 1 288 ? 8.823 17.283 -14.095 1.00 47.53 288 THR A O 1
ATOM 2123 N N . VAL A 1 289 ? 10.004 17.754 -15.951 1.00 50.88 289 VAL A N 1
ATOM 2124 C CA . VAL A 1 289 ? 9.216 16.930 -16.877 1.00 50.88 289 VAL A CA 1
ATOM 2125 C C . VAL A 1 289 ? 9.493 15.441 -16.653 1.00 50.88 289 VAL A C 1
ATOM 2127 O O . VAL A 1 289 ? 10.633 14.983 -16.741 1.00 50.88 289 VAL A O 1
ATOM 2130 N N . VAL A 1 290 ? 8.439 14.665 -16.413 1.00 52.56 290 VAL A N 1
ATOM 2131 C CA . VAL A 1 290 ? 8.451 13.208 -16.528 1.00 52.56 290 VAL A CA 1
ATOM 2132 C C . VAL A 1 290 ? 8.189 12.844 -17.978 1.00 52.56 290 VAL A C 1
ATOM 2134 O O . VAL A 1 290 ? 7.110 13.075 -18.523 1.00 52.56 290 VAL A O 1
ATOM 2137 N N . TYR A 1 291 ? 9.210 12.269 -18.604 1.00 46.47 291 TYR A N 1
ATOM 2138 C CA . TYR A 1 291 ? 9.117 11.758 -19.958 1.00 46.47 291 TYR A CA 1
ATOM 2139 C C . TYR A 1 291 ? 8.704 10.285 -19.941 1.00 46.47 291 TYR A C 1
ATOM 2141 O O . TYR A 1 291 ? 9.436 9.426 -19.443 1.00 46.47 291 TYR A O 1
ATOM 2149 N N . THR A 1 292 ? 7.542 9.991 -20.519 1.00 48.03 292 THR A N 1
ATOM 2150 C CA . THR A 1 292 ? 7.153 8.631 -20.902 1.00 48.03 292 THR A CA 1
ATOM 2151 C C . THR A 1 292 ? 7.556 8.425 -22.362 1.00 48.03 292 THR A C 1
ATOM 2153 O O . THR A 1 292 ? 7.095 9.179 -23.224 1.00 48.03 292 THR A O 1
ATOM 2156 N N . PRO A 1 293 ? 8.412 7.443 -22.691 1.00 45.91 293 PRO A N 1
ATOM 2157 C CA . PRO A 1 293 ? 8.657 7.093 -24.084 1.00 45.91 293 PRO A CA 1
ATOM 2158 C C . PRO A 1 293 ? 7.328 6.735 -24.772 1.00 45.91 293 PRO A C 1
ATOM 2160 O O . PRO A 1 293 ? 6.569 5.938 -24.217 1.00 45.91 293 PRO A O 1
ATOM 2163 N N . PRO A 1 294 ? 7.013 7.319 -25.943 1.00 45.09 294 PRO A N 1
ATOM 2164 C CA . PRO A 1 294 ? 5.756 7.058 -26.632 1.00 45.09 294 PRO A CA 1
ATOM 2165 C C . PRO A 1 294 ? 5.652 5.579 -27.001 1.00 45.09 294 PRO A C 1
ATOM 2167 O O . PRO A 1 294 ? 6.572 5.012 -27.597 1.00 45.09 294 PRO A O 1
ATOM 2170 N N . ARG A 1 295 ? 4.513 4.957 -26.687 1.00 49.06 295 ARG A N 1
ATOM 2171 C CA . ARG A 1 295 ? 4.234 3.574 -27.066 1.00 49.06 295 ARG A CA 1
ATOM 2172 C C . ARG A 1 295 ? 3.322 3.557 -28.286 1.00 49.06 295 ARG A C 1
ATOM 2174 O O . ARG A 1 295 ? 2.244 4.149 -28.285 1.00 49.06 295 ARG A O 1
ATOM 2181 N N . ARG A 1 296 ? 3.759 2.850 -29.328 1.00 48.69 296 ARG A N 1
ATOM 2182 C CA . ARG A 1 296 ? 2.895 2.453 -30.443 1.00 48.69 296 ARG A CA 1
ATOM 2183 C C . ARG A 1 296 ? 2.042 1.277 -29.990 1.00 48.69 296 ARG A C 1
ATOM 2185 O O . ARG A 1 296 ? 2.576 0.245 -29.586 1.00 48.69 296 ARG A O 1
ATOM 2192 N N . VAL A 1 297 ? 0.735 1.461 -30.035 1.00 56.47 297 VAL A N 1
ATOM 2193 C CA . VAL A 1 297 ? -0.272 0.447 -29.752 1.00 56.47 297 VAL A CA 1
ATOM 2194 C C . VAL A 1 297 ? -0.830 -0.017 -31.093 1.00 56.47 297 VAL A C 1
ATOM 2196 O O . VAL A 1 297 ? -1.114 0.811 -31.959 1.00 56.47 297 VAL A O 1
ATOM 2199 N N . TYR A 1 298 ? -0.948 -1.329 -31.262 1.00 50.75 298 TYR A N 1
ATOM 2200 C CA . TYR A 1 298 ? -1.626 -1.942 -32.398 1.00 50.75 298 TYR A CA 1
ATOM 2201 C C . TYR A 1 298 ? -2.958 -2.484 -31.896 1.00 50.75 298 TYR A C 1
ATOM 2203 O O . TYR A 1 298 ? -2.977 -3.161 -30.864 1.00 50.75 298 TYR A O 1
ATOM 2211 N N . ASP A 1 299 ? -4.050 -2.178 -32.589 1.00 53.34 299 ASP A N 1
ATOM 2212 C CA . ASP A 1 299 ? -5.301 -2.898 -32.363 1.00 53.34 299 ASP A CA 1
ATOM 2213 C C . ASP A 1 299 ? -5.288 -4.265 -33.070 1.00 53.34 299 ASP A C 1
ATOM 2215 O O . ASP A 1 299 ? -4.361 -4.611 -33.809 1.00 53.34 299 ASP A O 1
ATOM 2219 N N . THR A 1 300 ? -6.330 -5.059 -32.833 1.00 50.94 300 THR A N 1
ATOM 2220 C CA . THR A 1 300 ? -6.497 -6.404 -33.403 1.00 50.94 300 THR A CA 1
ATOM 2221 C C . THR A 1 300 ? -6.676 -6.426 -34.924 1.00 50.94 300 THR A C 1
ATOM 2223 O O . THR A 1 300 ? -6.679 -7.507 -35.508 1.00 50.94 300 THR A O 1
ATOM 2226 N N . VAL A 1 301 ? -6.800 -5.265 -35.573 1.00 64.31 301 VAL A N 1
ATOM 2227 C CA . VAL A 1 301 ? -6.995 -5.113 -37.023 1.00 64.31 301 VAL A CA 1
ATOM 2228 C C . VAL A 1 301 ? -5.822 -4.379 -37.697 1.00 64.31 301 VAL A C 1
ATOM 2230 O O . VAL A 1 301 ? -5.848 -4.159 -38.906 1.00 64.31 301 VAL A O 1
ATOM 2233 N N . GLY A 1 302 ? -4.765 -4.046 -36.945 1.00 55.53 302 GLY A N 1
ATOM 2234 C CA . GLY A 1 302 ? -3.535 -3.432 -37.452 1.00 55.53 302 GLY A CA 1
ATOM 2235 C C . GLY A 1 302 ? -3.514 -1.900 -37.452 1.00 55.53 302 GLY A C 1
ATOM 2236 O O . GLY A 1 302 ? -2.565 -1.316 -37.982 1.00 55.53 302 GLY A O 1
ATOM 2237 N N . ASN A 1 303 ? -4.498 -1.226 -36.849 1.00 53.91 303 ASN A N 1
ATOM 2238 C CA . ASN A 1 303 ? -4.456 0.227 -36.701 1.00 53.91 303 ASN A CA 1
ATOM 2239 C C . ASN A 1 303 ? -3.406 0.628 -35.663 1.00 53.91 303 ASN A C 1
ATOM 2241 O O . ASN A 1 303 ? -3.291 0.026 -34.594 1.00 53.91 303 ASN A O 1
ATOM 2245 N N . VAL A 1 304 ? -2.653 1.682 -35.980 1.00 49.44 304 VAL A N 1
ATOM 2246 C CA . VAL A 1 304 ? -1.590 2.210 -35.123 1.00 49.44 304 VAL A CA 1
ATOM 2247 C C . VAL A 1 304 ? -2.111 3.421 -34.361 1.00 49.44 304 VAL A C 1
ATOM 2249 O O . VAL A 1 304 ? -2.393 4.458 -34.958 1.00 49.44 304 VAL A O 1
ATOM 2252 N N . ALA A 1 305 ? -2.167 3.318 -33.036 1.00 51.34 305 ALA A N 1
ATOM 2253 C CA . ALA A 1 305 ? -2.386 4.454 -32.148 1.00 51.34 305 ALA A CA 1
ATOM 2254 C C . ALA A 1 305 ? -1.101 4.745 -31.361 1.00 51.34 305 ALA A C 1
ATOM 2256 O O . ALA A 1 305 ? -0.468 3.836 -30.826 1.00 51.34 305 ALA A O 1
ATOM 2257 N N . LEU A 1 306 ? -0.692 6.012 -31.270 1.00 44.91 306 LEU A N 1
ATOM 2258 C CA . LEU A 1 306 ? 0.298 6.422 -30.273 1.00 44.91 306 LEU A CA 1
ATOM 2259 C C . LEU A 1 306 ? -0.427 6.714 -28.959 1.00 44.91 306 LEU A C 1
ATOM 2261 O O . LEU A 1 306 ? -1.395 7.472 -28.946 1.00 44.91 306 LEU A O 1
ATOM 2265 N N . SER A 1 307 ? 0.062 6.153 -27.852 1.00 49.41 307 SER A N 1
ATOM 2266 C CA . SER A 1 307 ? -0.386 6.556 -26.516 1.00 49.41 307 SER A CA 1
ATOM 2267 C C . SER A 1 307 ? -0.183 8.073 -26.337 1.00 49.41 307 SER A C 1
ATOM 2269 O O . SER A 1 307 ? 0.922 8.546 -26.631 1.00 49.41 307 SER A O 1
ATOM 2271 N N . PRO A 1 308 ? -1.184 8.842 -25.859 1.00 42.88 308 PRO A N 1
ATOM 2272 C CA . PRO A 1 308 ? -1.023 10.275 -25.642 1.00 42.88 308 PRO A CA 1
ATOM 2273 C C . PRO A 1 308 ? 0.143 10.547 -24.685 1.00 42.88 308 PRO A C 1
ATOM 2275 O O . PRO A 1 308 ? 0.143 10.095 -23.542 1.00 42.88 308 PRO A O 1
ATOM 2278 N N . ASN A 1 309 ? 1.135 11.302 -25.153 1.00 48.03 309 ASN A N 1
ATOM 2279 C CA . ASN A 1 309 ? 2.231 11.811 -24.336 1.00 48.03 309 ASN A CA 1
ATOM 2280 C C . ASN A 1 309 ? 1.866 13.220 -23.871 1.00 48.03 309 ASN A C 1
ATOM 2282 O O . ASN A 1 309 ? 2.245 14.203 -24.503 1.00 48.03 309 ASN A O 1
ATOM 2286 N N . ALA A 1 310 ? 1.124 13.326 -22.772 1.00 44.00 310 ALA A N 1
ATOM 2287 C CA . ALA A 1 310 ? 1.128 14.564 -22.009 1.00 44.00 310 ALA A CA 1
ATOM 2288 C C . ALA A 1 310 ? 2.373 14.524 -21.104 1.00 44.00 310 ALA A C 1
ATOM 2290 O O . ALA A 1 310 ? 2.408 13.708 -20.179 1.00 44.00 310 ALA A O 1
ATOM 2291 N N . PRO A 1 311 ? 3.431 15.316 -21.369 1.00 48.88 311 PRO A N 1
ATOM 2292 C CA . PRO A 1 311 ? 4.509 15.473 -20.403 1.00 48.88 311 PRO A CA 1
ATOM 2293 C C . PRO A 1 311 ? 3.904 15.995 -19.098 1.00 48.88 311 PRO A C 1
ATOM 2295 O O . PRO A 1 311 ? 3.376 17.103 -19.059 1.00 48.88 311 PRO A O 1
ATOM 2298 N N . SER A 1 312 ? 3.955 15.187 -18.040 1.00 52.78 312 SER A N 1
ATOM 2299 C CA . SER A 1 312 ? 3.588 15.653 -16.704 1.00 52.78 312 SER A CA 1
ATOM 2300 C C . SER A 1 312 ? 4.821 16.269 -16.064 1.00 52.78 312 SER A C 1
ATOM 2302 O O . SER A 1 312 ? 5.877 15.636 -16.031 1.00 52.78 312 SER A O 1
ATOM 2304 N N . SER A 1 313 ? 4.726 17.513 -15.604 1.00 46.44 313 SER A N 1
ATOM 2305 C CA . SER A 1 313 ? 5.825 18.212 -14.939 1.00 46.44 313 SER A CA 1
ATOM 2306 C C . SER A 1 313 ? 5.494 18.468 -13.478 1.00 46.44 313 SER A C 1
ATOM 2308 O O . SER A 1 313 ? 4.413 18.972 -13.181 1.00 46.44 313 SER A O 1
ATOM 2310 N N . GLY A 1 314 ? 6.425 18.180 -12.570 1.00 50.34 314 GLY A N 1
ATOM 2311 C CA . GLY A 1 314 ? 6.215 18.473 -11.158 1.00 50.34 314 GLY A CA 1
ATOM 2312 C C . GLY A 1 314 ? 7.280 17.901 -10.230 1.00 50.34 314 GLY A C 1
ATOM 2313 O O . GLY A 1 314 ? 7.907 16.878 -10.504 1.00 50.34 314 GLY A O 1
ATOM 2314 N N . ALA A 1 315 ? 7.458 18.576 -9.101 1.00 55.88 315 ALA A N 1
ATOM 2315 C CA . ALA A 1 315 ? 8.097 18.042 -7.908 1.00 55.88 315 ALA A CA 1
ATOM 2316 C C . ALA A 1 315 ? 7.094 18.125 -6.752 1.00 55.88 315 ALA A C 1
ATOM 2318 O O . ALA A 1 315 ? 6.173 18.944 -6.790 1.00 55.88 315 ALA A O 1
ATOM 2319 N N . GLY A 1 316 ? 7.280 17.289 -5.734 1.00 67.00 316 GLY A N 1
ATOM 2320 C CA . GLY A 1 316 ? 6.326 17.152 -4.637 1.00 67.00 316 GLY A CA 1
ATOM 2321 C C . GLY A 1 316 ? 5.212 16.141 -4.909 1.00 67.00 316 GLY A C 1
ATOM 2322 O O . GLY A 1 316 ? 5.436 15.171 -5.630 1.00 67.00 316 GLY A O 1
ATOM 2323 N N . ILE A 1 317 ? 4.049 16.322 -4.280 1.00 71.25 317 ILE A N 1
ATOM 2324 C CA . ILE A 1 317 ? 2.903 15.402 -4.379 1.00 71.25 317 ILE A CA 1
ATOM 2325 C C . ILE A 1 317 ? 1.898 15.965 -5.392 1.00 71.25 317 ILE A C 1
ATOM 2327 O O . ILE A 1 317 ? 1.407 17.076 -5.178 1.00 71.25 317 ILE A O 1
ATOM 2331 N N . ALA A 1 318 ? 1.620 15.231 -6.475 1.00 65.38 318 ALA A N 1
ATOM 2332 C CA . ALA A 1 318 ? 0.766 15.687 -7.580 1.00 65.38 318 ALA A CA 1
ATOM 2333 C C . ALA A 1 318 ? -0.132 14.587 -8.166 1.00 65.38 318 ALA A C 1
ATOM 2335 O O . ALA A 1 318 ? 0.369 13.479 -8.465 1.00 65.38 318 ALA A O 1
#

Foldseek 3Di:
DAAEAEDDALCDEAEAEDQAEAELHEYEYEEHHAYEYEHQAEYYNPQRYAYEFPYHPDAQDQDFTYAYAYEHQLHNVRWPLVLLLCQQQVDADDPVDQPDCPSHANHHCLVVLVVCCCVRVVDDDDSVCSSVVLVPDDVVSSVVVSVVSLQVQLVVLVVLCCDPPHSQHVHSVSNVSSLCRGRPQADPVRHGGAGHHEYHQEALYEYEGAREHEYHYYRSHFEYAQYAADDQHALNGYYEYHHDYEYAEEHQEEYHQAQAEHDYDHDYYYHYDHNHYYYHQYDHDQARWNWRDWDWHQHPVGDTDIDDDDTHGGGGYD

Radius of gyration: 19.86 Å; Cα contacts (8 Å, |Δi|>4): 829; chains: 1; bounding box: 46×44×61 Å

Solvent-accessible surface area (backbone atoms only — not comparable to full-atom values): 16060 Å² total; per-residue (Å²): 138,69,48,77,46,81,33,92,39,71,81,38,71,48,79,48,78,32,76,40,61,42,64,48,52,42,43,35,35,31,12,29,22,34,41,37,38,39,15,12,18,31,32,38,19,75,50,60,10,35,41,37,19,58,6,47,82,55,87,68,55,82,61,47,8,19,23,40,40,39,37,15,0,41,26,78,82,44,66,37,47,63,54,32,44,55,44,35,68,67,46,59,42,68,82,89,52,78,95,63,92,71,91,43,32,88,59,61,46,63,69,61,47,47,51,48,36,34,75,73,68,65,54,82,75,60,79,85,50,41,66,61,52,49,72,69,44,58,69,70,62,44,42,55,55,36,50,52,54,44,53,50,37,42,51,50,20,61,51,31,30,74,30,87,89,37,95,44,46,78,37,56,61,60,28,52,50,45,47,44,36,30,58,43,61,48,46,100,87,66,47,78,47,72,47,43,25,33,37,36,27,24,49,54,6,21,43,38,13,57,35,5,21,35,40,38,38,42,14,70,32,14,32,36,33,27,25,55,85,82,75,84,49,50,63,59,27,10,41,38,21,25,42,53,18,38,39,39,38,39,19,33,27,27,38,36,20,32,33,17,29,39,37,38,71,60,44,57,56,80,47,80,44,44,75,76,42,49,76,44,57,40,79,31,61,60,72,46,55,36,79,70,82,76,46,80,43,46,52,100,85,68,51,80,44,70,53,86,74,75,72,49,52,48,31,13,72,85

Mean predicted aligned error: 7.17 Å